Protein AF-F1A4Z7-F1 (afdb_monomer)

pLDDT: mean 92.35, std 9.52, range [38.88, 98.56]

Mean predicted aligned error: 4.26 Å

Sequence (190 aa):
MNTQDFNFKWDINHIIDKTRFSEENEKPIQLSNNDLTASRHERAQGDDYPPVRIFSNNFISLDYLMKNHFAQWSIHIDSTHGFIEVGIIEPSSQSTFFIKGFKNEAQHETAKDIKTFEFGETYTTGDTIKIKLELNPTTSTSQSKTISLYLFKNDKSLGLPFKDIQIDENTKLYPMAGLNDDGDKISIVR

Secondary structure (DSSP, 8-state):
---PPPP--EEEEEEE--STTTTSSS-SEEEETTTTEEEE--SSTT--SSPEEEEESSPEEHHHHHHHSEEEEEEEEEE-SS--EEEEEETTTTEEEEEEGGGTEEEEE-SS-EEEEE-S----TT-EEEEEEEEPPPSS--S-EEEEEEEEETTEEEEEEEEEEEE-TT-EEEEEEEE-STT-EEEEE-

Nearest PDB structures (foldseek):
  7cec-assembly1_C  TM=5.691E-01  e=5.827E-02  Homo sapiens
  1zhg-assembly1_B  TM=5.311E-01  e=6.476E-02  Plasmodium falciparum
  1zhg-assembly1_A  TM=5.325E-01  e=1.508E-01  Plasmodium falciparum
  1z6b-assembly4_C  TM=5.374E-01  e=1.862E-01  Plasmodium falciparum
  3az9-assembly2_G  TM=5.203E-01  e=2.070E-01  Plasmodium falciparum

Radius of gyration: 16.08 Å; Cα contacts (8 Å, |Δi|>4): 472; chains: 1; bounding box: 33×35×50 Å

Solvent-accessible surface area (backbone atoms only — not comparable to full-atom values): 10212 Å² total; per-residue (Å²): 129,90,82,72,64,59,84,69,34,57,27,91,89,38,59,51,60,72,27,94,62,58,86,51,92,72,67,53,61,49,72,38,81,89,31,35,27,46,32,26,44,60,89,49,95,84,52,52,48,55,51,40,29,42,25,36,72,46,63,53,38,46,69,54,29,71,75,60,44,42,46,33,44,38,36,33,27,75,29,58,92,35,58,45,30,44,38,37,33,28,75,93,68,47,33,33,45,35,36,32,16,68,69,24,24,33,38,44,36,40,85,87,49,76,48,75,47,85,40,72,58,73,53,53,59,74,42,34,43,32,44,33,43,34,56,53,91,71,97,63,92,62,78,66,44,35,29,32,41,33,39,25,51,71,86,41,76,65,48,58,90,45,68,66,47,78,41,36,89,81,45,49,38,20,54,30,39,26,35,26,42,67,63,16,26,37,30,61,61,131

Organism: Dictyostelium purpureum (NCBI:txid5786)

Structure (mmCIF, N/CA/C/O backbone):
data_AF-F1A4Z7-F1
#
_entry.id   AF-F1A4Z7-F1
#
loop_
_atom_site.group_PDB
_atom_site.id
_atom_site.type_symbol
_atom_site.label_atom_id
_atom_site.label_alt_id
_atom_site.label_comp_id
_atom_site.label_asym_id
_atom_site.label_entity_id
_atom_site.label_seq_id
_atom_site.pdbx_PDB_ins_code
_atom_site.Cartn_x
_atom_site.Cartn_y
_atom_site.Cartn_z
_atom_site.occupancy
_atom_site.B_iso_or_equiv
_atom_site.auth_seq_id
_atom_site.auth_comp_id
_atom_site.auth_asym_id
_atom_site.auth_atom_id
_atom_site.pdbx_PDB_model_num
ATOM 1 N N . MET A 1 1 ? -12.690 -15.810 17.494 1.00 41.72 1 MET A N 1
ATOM 2 C CA . MET A 1 1 ? -13.223 -14.721 16.648 1.00 41.72 1 MET A CA 1
ATOM 3 C C . MET A 1 1 ? -12.773 -14.999 15.226 1.00 41.72 1 MET A C 1
ATOM 5 O O . MET A 1 1 ? -11.581 -15.194 15.042 1.00 41.72 1 MET A O 1
ATOM 9 N N . ASN A 1 2 ? -13.695 -15.089 14.264 1.00 38.88 2 ASN A N 1
ATOM 10 C CA . ASN A 1 2 ? -13.338 -15.153 12.843 1.00 38.88 2 ASN A CA 1
ATOM 11 C C . ASN A 1 2 ? -12.809 -13.775 12.434 1.00 38.88 2 ASN A C 1
ATOM 13 O O . ASN A 1 2 ? -13.584 -12.828 12.333 1.00 38.88 2 ASN A O 1
ATOM 17 N N . THR A 1 3 ? -11.497 -13.643 12.270 1.00 56.91 3 THR A N 1
ATOM 18 C CA . THR A 1 3 ? -10.868 -12.436 11.729 1.00 56.91 3 THR A CA 1
ATOM 19 C C . THR A 1 3 ? -10.970 -12.504 10.208 1.00 56.91 3 THR A C 1
ATOM 21 O O . THR A 1 3 ? -10.167 -13.179 9.572 1.00 56.91 3 THR A O 1
ATOM 24 N N . GLN A 1 4 ? -12.012 -11.903 9.634 1.00 69.06 4 GLN A N 1
ATOM 25 C CA . GLN A 1 4 ? -12.162 -11.839 8.182 1.00 69.06 4 GLN A CA 1
ATOM 26 C C . GLN A 1 4 ? -11.277 -10.715 7.633 1.00 69.06 4 GLN A C 1
ATOM 28 O O . GLN A 1 4 ? -11.370 -9.576 8.095 1.00 69.06 4 GLN A O 1
ATOM 33 N N . ASP A 1 5 ? -10.433 -11.041 6.657 1.00 87.62 5 ASP A N 1
ATOM 34 C CA . ASP A 1 5 ? -9.618 -10.056 5.950 1.00 87.62 5 ASP A CA 1
ATOM 35 C C . ASP A 1 5 ? -10.509 -9.078 5.164 1.00 87.62 5 ASP A C 1
ATOM 37 O O . ASP A 1 5 ? -11.593 -9.415 4.673 1.00 87.62 5 ASP A O 1
ATOM 41 N N . PHE A 1 6 ? -10.056 -7.828 5.077 1.00 93.94 6 PHE A N 1
ATOM 42 C CA . PHE A 1 6 ? -10.713 -6.777 4.319 1.00 93.94 6 PHE A CA 1
ATOM 43 C C . PHE A 1 6 ? -10.656 -7.119 2.830 1.00 93.94 6 PHE A C 1
ATOM 45 O O . PHE A 1 6 ? -9.585 -7.225 2.234 1.00 93.94 6 PHE A O 1
ATOM 52 N N . ASN A 1 7 ? -11.829 -7.288 2.223 1.00 93.88 7 ASN A N 1
ATOM 53 C CA . ASN A 1 7 ? -11.944 -7.720 0.838 1.00 93.88 7 ASN A CA 1
ATOM 54 C C . ASN A 1 7 ? -11.887 -6.535 -0.130 1.00 93.88 7 ASN A C 1
ATOM 56 O O . ASN A 1 7 ? -12.793 -5.697 -0.170 1.00 93.88 7 ASN A O 1
ATOM 60 N N . PHE A 1 8 ? -10.868 -6.530 -0.984 1.00 96.69 8 PHE A N 1
ATOM 61 C CA . PHE A 1 8 ? -10.729 -5.572 -2.074 1.00 96.69 8 PHE A CA 1
ATOM 62 C C . PHE A 1 8 ? -10.073 -6.205 -3.308 1.00 96.69 8 PHE A C 1
ATOM 64 O O . PHE A 1 8 ? -9.730 -7.394 -3.331 1.00 96.69 8 PHE A O 1
ATOM 71 N N . LYS A 1 9 ? -9.961 -5.386 -4.349 1.00 98.38 9 LYS A N 1
ATOM 72 C CA . LYS A 1 9 ? -9.173 -5.596 -5.560 1.00 98.38 9 LYS A CA 1
ATOM 73 C C . LYS A 1 9 ? -8.357 -4.340 -5.839 1.00 98.38 9 LYS A C 1
ATOM 75 O O . LYS A 1 9 ? -8.742 -3.255 -5.396 1.00 98.38 9 LYS A O 1
ATOM 80 N N . TRP A 1 10 ? -7.275 -4.471 -6.588 1.00 98.50 10 TRP A N 1
ATOM 81 C CA . TRP A 1 10 ? -6.604 -3.313 -7.168 1.00 98.50 10 TRP A CA 1
ATOM 82 C C . TRP A 1 10 ? -7.504 -2.648 -8.214 1.00 98.50 10 TRP A C 1
ATOM 84 O O . TRP A 1 10 ? -8.298 -3.326 -8.866 1.00 98.50 10 TRP A O 1
ATOM 94 N N . ASP A 1 11 ? -7.397 -1.329 -8.368 1.00 98.12 11 ASP A N 1
ATOM 95 C CA . ASP A 1 11 ? -8.161 -0.581 -9.367 1.00 98.12 11 ASP A CA 1
ATOM 96 C C . ASP A 1 11 ? -7.218 0.194 -10.289 1.00 98.12 11 ASP A C 1
ATOM 98 O O . ASP A 1 11 ? -6.448 1.046 -9.852 1.00 98.12 11 ASP A O 1
ATOM 102 N N . ILE A 1 12 ? -7.288 -0.096 -11.589 1.00 96.31 12 ILE A N 1
ATOM 103 C CA . ILE A 1 12 ? -6.452 0.549 -12.609 1.00 96.31 12 ILE A CA 1
ATOM 104 C C . ILE A 1 12 ? -6.767 2.044 -12.768 1.00 96.31 12 ILE A C 1
ATOM 106 O O . ILE A 1 12 ? -5.955 2.810 -13.284 1.00 96.31 12 ILE A O 1
ATOM 110 N N . ASN A 1 13 ? -7.941 2.479 -12.309 1.00 95.81 13 ASN A N 1
ATOM 111 C CA . ASN A 1 13 ? -8.327 3.887 -12.291 1.00 95.81 13 ASN A CA 1
ATOM 112 C C . ASN A 1 13 ? -7.807 4.611 -11.041 1.00 95.81 13 ASN A C 1
ATOM 114 O O . ASN A 1 13 ? -7.887 5.835 -10.960 1.00 95.81 13 ASN A O 1
ATOM 118 N N . HIS A 1 14 ? -7.256 3.871 -10.079 1.00 96.81 14 HIS A N 1
ATOM 119 C CA . HIS A 1 14 ? -6.698 4.365 -8.826 1.00 96.81 14 HIS A CA 1
ATOM 120 C C . HIS A 1 14 ? -5.175 4.223 -8.828 1.00 96.81 14 HIS A C 1
ATOM 122 O O . HIS A 1 14 ? -4.582 3.469 -8.054 1.00 96.81 14 HIS A O 1
ATOM 128 N N . ILE A 1 15 ? -4.542 4.975 -9.727 1.00 95.56 15 ILE A N 1
ATOM 129 C CA . ILE A 1 15 ? -3.087 5.035 -9.868 1.00 95.56 15 ILE A CA 1
ATOM 130 C C . ILE A 1 15 ? -2.603 6.447 -9.547 1.00 95.56 15 ILE A C 1
ATOM 132 O O . ILE A 1 15 ? -3.162 7.435 -10.022 1.00 95.56 15 ILE A O 1
ATOM 136 N N . ILE A 1 16 ? -1.530 6.529 -8.767 1.00 94.50 16 ILE A N 1
ATOM 137 C CA . ILE A 1 16 ? -0.717 7.730 -8.604 1.00 94.50 16 ILE A CA 1
ATOM 138 C C . ILE A 1 16 ? 0.582 7.482 -9.352 1.00 94.50 16 ILE A C 1
ATOM 140 O O . ILE A 1 16 ? 1.465 6.764 -8.881 1.00 94.50 16 ILE A O 1
ATOM 144 N N . ASP A 1 17 ? 0.675 8.097 -10.522 1.00 93.81 17 ASP A N 1
ATOM 145 C CA . ASP A 1 17 ? 1.874 8.115 -11.338 1.00 93.81 17 ASP A CA 1
ATOM 146 C C . ASP A 1 17 ? 2.477 9.522 -11.281 1.00 93.81 17 ASP A C 1
ATOM 148 O O . ASP A 1 17 ? 1.886 10.487 -11.764 1.00 93.81 17 ASP A O 1
ATOM 152 N N . LYS A 1 18 ? 3.632 9.635 -10.623 1.00 90.12 18 LYS A N 1
ATOM 153 C CA . LYS A 1 18 ? 4.415 10.876 -10.519 1.00 90.12 18 LYS A CA 1
ATOM 154 C C . LYS A 1 18 ? 5.710 10.800 -11.334 1.00 90.12 18 LYS A C 1
ATOM 156 O O . LYS A 1 18 ? 6.577 11.661 -11.180 1.00 90.12 18 LYS A O 1
ATOM 161 N N . THR A 1 19 ? 5.869 9.766 -12.155 1.00 90.94 19 THR A N 1
ATOM 162 C CA . THR A 1 19 ? 7.006 9.644 -13.068 1.00 90.94 19 THR A CA 1
ATOM 163 C C . THR A 1 19 ? 6.927 10.720 -14.148 1.00 90.94 19 THR A C 1
ATOM 165 O O . THR A 1 19 ? 5.874 11.315 -14.421 1.00 90.94 19 THR A O 1
ATOM 168 N N . ARG A 1 20 ? 8.053 10.943 -14.825 1.00 89.75 20 ARG A N 1
ATOM 169 C CA . ARG A 1 20 ? 8.125 11.857 -15.974 1.00 89.75 20 ARG A CA 1
ATOM 170 C C . ARG A 1 20 ? 7.273 11.421 -17.175 1.00 89.75 20 ARG A C 1
ATOM 172 O O . ARG A 1 20 ? 7.082 12.227 -18.075 1.00 89.75 20 ARG A O 1
ATOM 179 N N . PHE A 1 21 ? 6.784 10.180 -17.189 1.00 87.62 21 PHE A N 1
ATOM 180 C CA . PHE A 1 21 ? 6.001 9.594 -18.281 1.00 87.62 21 PHE A CA 1
ATOM 181 C C . PHE A 1 21 ? 4.500 9.504 -17.959 1.00 87.62 21 PHE A C 1
ATOM 183 O O . PHE A 1 21 ? 3.738 8.885 -18.695 1.00 87.62 21 PHE A O 1
ATOM 190 N N . SER A 1 22 ? 4.048 10.140 -16.875 1.00 87.00 22 SER A N 1
ATOM 191 C CA . SER A 1 22 ? 2.657 10.089 -16.393 1.00 87.00 22 SER A CA 1
ATOM 192 C C . SER A 1 22 ? 1.587 10.562 -17.388 1.00 87.00 22 SER A C 1
ATOM 194 O O . SER A 1 22 ? 0.422 10.192 -17.245 1.00 87.00 22 SER A O 1
ATOM 196 N N . GLU A 1 23 ? 1.964 11.338 -18.406 1.00 87.00 23 GLU A N 1
ATOM 197 C CA . GLU A 1 23 ? 1.065 11.810 -19.469 1.00 87.00 23 GLU A CA 1
ATOM 198 C C . GLU A 1 23 ? 0.956 10.841 -20.662 1.00 87.00 23 GLU A C 1
ATOM 200 O O . GLU A 1 23 ? 0.188 11.087 -21.594 1.00 87.00 2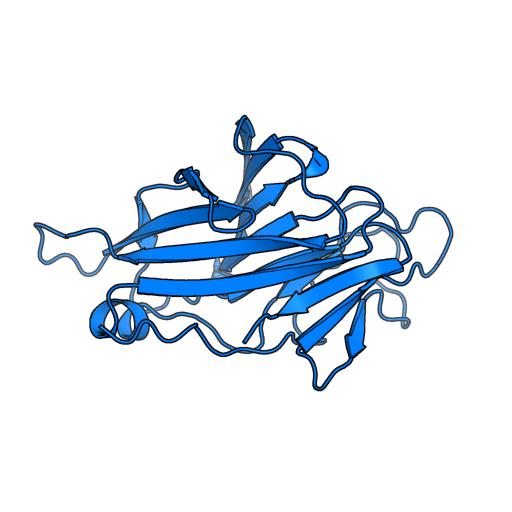3 GLU A O 1
ATOM 205 N N . GLU A 1 24 ? 1.706 9.736 -20.663 1.00 86.38 24 GLU A N 1
ATOM 206 C CA . GLU A 1 24 ? 1.673 8.759 -21.749 1.00 86.38 24 GLU A CA 1
ATOM 207 C C . GLU A 1 24 ? 0.417 7.872 -21.713 1.00 86.38 24 GLU A C 1
ATOM 209 O O . GLU A 1 24 ? -0.185 7.613 -20.670 1.00 86.38 24 GLU A O 1
ATOM 214 N N . ASN A 1 25 ? 0.012 7.380 -22.890 1.00 84.06 25 ASN A N 1
ATOM 215 C CA . ASN A 1 25 ? -1.179 6.533 -23.030 1.00 84.06 25 ASN A CA 1
ATOM 216 C C . ASN A 1 25 ? -0.994 5.138 -22.419 1.00 84.06 25 ASN A C 1
ATOM 218 O O . ASN A 1 25 ? -1.972 4.492 -22.035 1.00 84.06 25 ASN A O 1
ATOM 222 N N . GLU A 1 26 ? 0.245 4.653 -22.382 1.00 86.75 26 GLU A N 1
ATOM 223 C CA . GLU A 1 26 ? 0.568 3.348 -21.830 1.00 86.75 26 GLU A CA 1
ATOM 224 C C . GLU A 1 26 ? 0.469 3.379 -20.304 1.00 86.75 26 GLU A C 1
ATOM 226 O O . GLU A 1 26 ? 0.965 4.289 -19.639 1.00 86.75 26 GLU A O 1
ATOM 231 N N . LYS A 1 27 ? -0.224 2.389 -19.734 1.00 90.56 27 LYS A N 1
ATOM 232 C CA . LYS A 1 27 ? -0.406 2.308 -18.287 1.00 90.56 27 LYS A CA 1
ATOM 233 C C . LYS A 1 27 ? 0.804 1.612 -17.658 1.00 90.56 27 LYS A C 1
ATOM 235 O O . LYS A 1 27 ? 1.080 0.473 -18.020 1.00 90.56 27 LYS A O 1
ATOM 240 N N . PRO A 1 28 ? 1.454 2.227 -16.655 1.00 93.62 28 PRO A N 1
ATOM 241 C CA . PRO A 1 28 ? 2.635 1.659 -15.998 1.00 93.62 28 PRO A CA 1
ATOM 242 C C . PRO A 1 28 ? 2.334 0.434 -15.119 1.00 93.62 28 PRO A C 1
ATOM 244 O O . PRO A 1 28 ? 3.262 -0.213 -14.630 1.00 93.62 28 PRO A O 1
ATOM 247 N N . ILE A 1 29 ? 1.051 0.139 -14.880 1.00 96.88 29 ILE A N 1
ATOM 248 C CA . ILE A 1 29 ? 0.577 -0.995 -14.089 1.00 96.88 29 ILE A CA 1
ATOM 249 C C . ILE A 1 29 ? -0.330 -1.869 -14.950 1.00 96.88 29 ILE A C 1
ATOM 251 O O . ILE A 1 29 ? -1.258 -1.372 -15.588 1.00 96.88 29 ILE A O 1
ATOM 255 N N . GLN A 1 30 ? -0.118 -3.180 -14.894 1.00 97.25 30 GLN A N 1
ATOM 256 C CA . GLN A 1 30 ? -1.028 -4.184 -15.426 1.00 97.25 30 GLN A CA 1
ATOM 257 C C . GLN A 1 30 ? -1.683 -4.957 -14.279 1.00 97.25 30 GLN A C 1
ATOM 259 O O . GLN A 1 30 ? -1.025 -5.349 -13.314 1.00 97.25 30 GLN A O 1
ATOM 264 N N . LEU A 1 31 ? -2.991 -5.197 -14.401 1.00 98.19 31 LEU A N 1
ATOM 265 C CA . LEU A 1 31 ? -3.745 -6.034 -13.473 1.00 98.19 31 LEU A CA 1
ATOM 266 C C . LEU A 1 31 ? -3.964 -7.431 -14.049 1.00 98.19 31 LEU A C 1
ATOM 268 O O . LEU A 1 31 ? -4.208 -7.608 -15.243 1.00 98.19 31 LEU A O 1
ATOM 272 N N . SER A 1 32 ? -3.888 -8.437 -13.186 1.00 98.25 32 SER A N 1
ATOM 273 C CA . SER A 1 32 ? -4.152 -9.833 -13.532 1.00 98.25 32 SER A CA 1
ATOM 274 C C . SER A 1 32 ? -4.811 -10.574 -12.367 1.00 98.25 32 SER A C 1
ATOM 276 O O . SER A 1 32 ? -5.069 -9.995 -11.309 1.00 98.25 32 SER A O 1
ATOM 278 N N . ASN A 1 33 ? -5.133 -11.856 -12.579 1.00 97.25 33 ASN A N 1
ATOM 279 C CA . ASN A 1 33 ? -5.768 -12.714 -11.576 1.00 97.25 33 ASN A CA 1
ATOM 280 C C . ASN A 1 33 ? -7.039 -12.083 -10.975 1.00 97.25 33 ASN A C 1
ATOM 282 O O . ASN A 1 33 ? -7.180 -11.966 -9.760 1.00 97.25 33 ASN A O 1
ATOM 286 N N . ASN A 1 34 ? -7.953 -11.632 -11.842 1.00 97.00 34 ASN A N 1
ATOM 287 C CA . ASN A 1 34 ? -9.183 -10.948 -11.429 1.00 97.00 34 ASN A CA 1
ATOM 288 C C . ASN A 1 34 ? -8.904 -9.715 -10.542 1.00 97.00 34 ASN A C 1
ATOM 290 O O . ASN A 1 34 ? -9.556 -9.522 -9.515 1.00 97.00 34 ASN A O 1
ATOM 294 N N . ASP A 1 35 ? -7.922 -8.906 -10.945 1.00 98.19 35 ASP A N 1
ATOM 295 C CA . ASP A 1 35 ? -7.487 -7.663 -10.290 1.00 98.19 35 ASP A CA 1
ATOM 296 C C . ASP A 1 35 ? -6.905 -7.852 -8.879 1.00 98.19 35 ASP A C 1
ATOM 298 O O . ASP A 1 35 ? -6.868 -6.923 -8.072 1.00 98.19 35 ASP A O 1
ATOM 302 N N . LEU A 1 36 ? -6.458 -9.067 -8.554 1.00 98.25 36 LEU A N 1
ATOM 303 C CA . LEU A 1 36 ? -5.783 -9.362 -7.285 1.00 98.25 36 LEU A CA 1
ATOM 304 C C . LEU A 1 36 ? -4.278 -9.167 -7.363 1.00 98.25 36 LEU A C 1
ATOM 306 O O . LEU A 1 36 ? -3.629 -9.029 -6.330 1.00 98.25 36 LEU A O 1
ATOM 310 N N . THR A 1 37 ? -3.736 -9.132 -8.574 1.00 98.56 37 THR A N 1
ATOM 311 C CA . THR A 1 37 ? -2.306 -9.043 -8.825 1.00 98.56 37 THR A CA 1
ATOM 312 C C . THR A 1 37 ? -2.015 -7.789 -9.636 1.00 98.56 37 THR A C 1
ATOM 314 O O . THR A 1 37 ? -2.627 -7.590 -10.686 1.00 98.56 37 THR A O 1
ATOM 317 N N . ALA A 1 38 ? -1.082 -6.968 -9.158 1.00 98.38 38 ALA A N 1
ATOM 318 C CA . ALA A 1 38 ? -0.582 -5.783 -9.847 1.00 98.38 38 ALA A CA 1
ATOM 319 C C . ALA A 1 38 ? 0.876 -6.008 -10.265 1.00 98.38 38 ALA A C 1
ATOM 321 O O . ALA A 1 38 ? 1.668 -6.565 -9.501 1.00 98.38 38 ALA A O 1
ATOM 322 N N . SER A 1 39 ? 1.222 -5.606 -11.484 1.00 97.69 39 SER A N 1
ATOM 323 C CA . SER A 1 39 ? 2.566 -5.737 -12.055 1.00 97.69 39 SER A CA 1
ATOM 324 C C . SER A 1 39 ? 3.005 -4.422 -12.684 1.00 97.69 39 SER A C 1
ATOM 326 O O . SER A 1 39 ? 2.201 -3.762 -13.343 1.00 97.69 39 SER A O 1
ATOM 328 N N . ARG A 1 40 ? 4.259 -4.038 -12.463 1.00 95.62 40 ARG A N 1
ATOM 329 C CA . ARG A 1 40 ? 4.886 -2.845 -13.033 1.00 95.62 40 ARG A CA 1
ATOM 330 C C . ARG A 1 40 ? 5.476 -3.161 -14.406 1.00 95.62 40 ARG A C 1
ATOM 332 O O . ARG A 1 40 ? 6.144 -4.180 -14.560 1.00 95.62 40 ARG A O 1
ATOM 339 N N . HIS A 1 41 ? 5.230 -2.271 -15.366 1.00 93.00 41 HIS A N 1
ATOM 340 C CA . HIS A 1 41 ? 5.779 -2.337 -16.723 1.00 93.00 41 HIS A CA 1
ATOM 341 C C . HIS A 1 41 ? 6.383 -0.998 -17.140 1.00 93.00 41 HIS A C 1
ATOM 343 O O . HIS A 1 41 ? 5.647 -0.024 -17.325 1.00 93.00 41 HIS A O 1
ATOM 349 N N . GLU A 1 42 ? 7.705 -0.918 -17.251 1.00 89.50 42 GLU A N 1
ATOM 350 C CA . GLU A 1 42 ? 8.367 0.311 -17.699 1.00 89.50 42 GLU A CA 1
ATOM 351 C C . GLU A 1 42 ? 7.952 0.677 -19.126 1.00 89.50 42 GLU A C 1
ATOM 353 O O . GLU A 1 42 ? 7.991 -0.151 -20.035 1.00 89.50 42 GLU A O 1
ATOM 358 N N . ARG A 1 43 ? 7.595 1.947 -19.332 1.00 88.31 43 ARG A N 1
ATOM 359 C CA . ARG A 1 43 ? 7.277 2.483 -20.667 1.00 88.31 43 ARG A CA 1
ATOM 360 C C . ARG A 1 43 ? 8.537 2.782 -21.470 1.00 88.31 43 ARG A C 1
ATOM 362 O O . ARG A 1 43 ? 8.590 2.616 -22.686 1.00 88.31 43 ARG A O 1
ATOM 369 N N . ALA A 1 44 ? 9.570 3.240 -20.771 1.00 85.75 44 ALA A N 1
ATOM 370 C CA . ALA A 1 44 ? 10.859 3.594 -21.333 1.00 85.75 44 ALA A CA 1
ATOM 371 C C . ALA A 1 44 ? 11.938 3.548 -20.249 1.00 85.75 44 ALA A C 1
ATOM 373 O O . ALA A 1 44 ? 11.650 3.629 -19.058 1.00 85.75 44 ALA A O 1
ATOM 374 N N . GLN A 1 45 ? 13.202 3.506 -20.673 1.00 82.50 45 GLN A N 1
ATOM 375 C CA . GLN A 1 45 ? 14.338 3.558 -19.757 1.00 82.50 45 GLN A CA 1
ATOM 376 C C . GLN A 1 45 ? 14.253 4.791 -18.838 1.00 82.50 45 GLN A C 1
ATOM 378 O O . GLN A 1 45 ? 14.141 5.925 -19.317 1.00 82.50 45 GLN A O 1
ATOM 383 N N . GLY A 1 46 ? 14.365 4.581 -17.524 1.00 78.81 46 GLY A N 1
ATOM 384 C CA . GLY A 1 46 ? 14.275 5.639 -16.509 1.00 78.81 46 GLY A CA 1
ATOM 385 C C . GLY A 1 46 ? 12.839 6.040 -16.151 1.00 78.81 46 GLY A C 1
ATOM 386 O O . GLY A 1 46 ? 12.595 7.200 -15.815 1.00 78.81 46 GLY A O 1
ATOM 387 N N . ASP A 1 47 ? 11.883 5.125 -16.328 1.00 83.44 47 ASP A N 1
ATOM 388 C CA . ASP A 1 47 ? 10.504 5.188 -15.812 1.00 83.44 47 ASP A CA 1
ATOM 389 C C . ASP A 1 47 ? 10.398 4.543 -14.410 1.00 83.44 47 ASP A C 1
ATOM 391 O O . ASP A 1 47 ? 9.330 4.188 -13.929 1.00 83.44 47 ASP A O 1
ATOM 395 N N . ASP A 1 48 ? 11.528 4.379 -13.738 1.00 77.50 48 ASP A N 1
ATOM 396 C CA . ASP A 1 48 ? 11.703 3.704 -12.457 1.00 77.50 48 ASP A CA 1
ATOM 397 C C . ASP A 1 48 ? 11.648 4.673 -11.268 1.00 77.50 48 ASP A C 1
ATOM 399 O O . ASP A 1 48 ? 11.942 4.280 -10.150 1.00 77.50 48 ASP A O 1
ATOM 403 N N . TYR A 1 49 ? 11.347 5.965 -11.451 1.00 82.56 49 TYR A N 1
ATOM 404 C CA . TYR A 1 49 ? 11.256 6.880 -10.310 1.00 82.56 49 TYR A CA 1
ATOM 405 C C . TYR A 1 49 ? 10.358 8.105 -10.548 1.00 82.56 49 TYR A C 1
ATOM 407 O O . TYR A 1 49 ? 10.429 8.738 -11.609 1.00 82.56 49 TYR A O 1
ATOM 415 N N . PRO A 1 50 ? 9.593 8.543 -9.525 1.00 87.50 50 PRO A N 1
ATOM 416 C CA . PRO A 1 50 ? 9.296 7.838 -8.266 1.00 87.50 50 PRO A CA 1
ATOM 417 C C . PRO A 1 50 ? 8.422 6.583 -8.480 1.00 87.50 50 PRO A C 1
ATOM 419 O O . PRO A 1 50 ? 7.850 6.443 -9.561 1.00 87.50 50 PRO A O 1
ATOM 422 N N . PRO A 1 51 ? 8.256 5.716 -7.457 1.00 91.44 51 PRO A N 1
ATOM 423 C CA . PRO A 1 51 ? 7.400 4.538 -7.564 1.00 91.44 51 PRO A CA 1
ATOM 424 C C . PRO A 1 51 ? 5.982 4.887 -8.018 1.00 91.44 51 PRO A C 1
ATOM 426 O O . PRO A 1 51 ? 5.385 5.868 -7.557 1.00 91.44 51 PRO A O 1
ATOM 429 N N . VAL A 1 52 ? 5.416 4.041 -8.874 1.00 95.50 52 VAL A N 1
ATOM 430 C CA . VAL A 1 52 ? 4.018 4.131 -9.290 1.00 95.50 52 VAL A CA 1
ATOM 431 C C . VAL A 1 52 ? 3.165 3.436 -8.239 1.00 95.50 52 VAL A C 1
ATOM 433 O O . VAL A 1 52 ? 3.353 2.255 -7.938 1.00 95.50 52 VAL A O 1
ATOM 436 N N . ARG A 1 53 ? 2.212 4.166 -7.658 1.00 96.44 53 ARG A N 1
ATOM 437 C CA . ARG A 1 53 ? 1.351 3.635 -6.596 1.00 96.44 53 ARG A CA 1
ATOM 438 C C . ARG A 1 53 ? -0.009 3.259 -7.146 1.00 96.44 53 ARG A C 1
ATOM 440 O O . ARG A 1 53 ? -0.616 4.029 -7.883 1.00 96.44 53 ARG A O 1
ATOM 447 N N . ILE A 1 54 ? -0.509 2.106 -6.732 1.00 98.19 54 ILE A N 1
ATOM 448 C CA . ILE A 1 54 ? -1.867 1.646 -6.996 1.00 98.19 54 ILE A CA 1
ATOM 449 C C . ILE A 1 54 ? -2.604 1.468 -5.675 1.00 98.19 54 ILE A C 1
ATOM 451 O O . ILE A 1 54 ? -2.028 1.028 -4.676 1.00 98.19 54 ILE A O 1
ATOM 455 N N . PHE A 1 55 ? -3.884 1.820 -5.653 1.00 98.19 55 PHE A N 1
ATOM 456 C CA . PHE A 1 55 ? -4.728 1.612 -4.487 1.00 98.19 55 PHE A CA 1
ATOM 457 C C . PHE A 1 55 ? -6.035 0.911 -4.842 1.00 98.19 55 PHE A C 1
ATOM 459 O O . PHE A 1 55 ? -6.435 0.767 -5.996 1.00 98.19 55 PHE A O 1
ATOM 466 N N . SER A 1 56 ? -6.634 0.350 -3.804 1.00 98.25 56 SER A N 1
ATOM 467 C CA . SER A 1 56 ? -7.793 -0.531 -3.895 1.00 98.25 56 SER A CA 1
ATOM 468 C C . SER A 1 56 ? -9.054 0.134 -4.465 1.00 98.25 56 SER A C 1
ATOM 470 O O . SER A 1 56 ? -9.220 1.353 -4.428 1.00 98.25 56 SER A O 1
ATOM 472 N N . ASN A 1 57 ? -9.990 -0.691 -4.939 1.00 98.00 57 ASN A N 1
ATOM 473 C CA . ASN A 1 57 ? -11.323 -0.269 -5.384 1.00 98.00 57 ASN A CA 1
ATOM 474 C C . ASN A 1 57 ? -12.311 0.012 -4.232 1.00 98.00 57 ASN A C 1
ATOM 476 O O . ASN A 1 57 ? -13.352 0.630 -4.444 1.00 98.00 57 ASN A O 1
ATOM 480 N N . ASN A 1 58 ? -12.001 -0.450 -3.018 1.00 96.94 58 ASN A N 1
ATOM 481 C CA . ASN A 1 58 ? -12.848 -0.341 -1.833 1.00 96.94 58 ASN A CA 1
ATOM 482 C C . ASN A 1 58 ? -12.106 0.394 -0.719 1.00 96.94 58 ASN A C 1
ATOM 484 O O . ASN A 1 58 ? -10.937 0.124 -0.470 1.00 96.94 58 ASN A O 1
ATOM 488 N N . PHE A 1 59 ? -12.812 1.245 0.021 1.00 97.25 59 PHE A N 1
ATOM 489 C CA . PHE A 1 59 ? -12.251 1.930 1.182 1.00 97.25 59 PHE A CA 1
ATOM 490 C C . PHE A 1 59 ? -12.685 1.301 2.502 1.00 97.25 59 PHE A C 1
ATOM 492 O O . PHE A 1 59 ? -13.751 0.697 2.628 1.00 97.25 59 PHE A O 1
ATOM 499 N N . ILE A 1 60 ? -11.854 1.523 3.509 1.00 97.44 60 ILE A N 1
ATOM 500 C CA . ILE A 1 60 ? -12.121 1.291 4.917 1.00 97.44 60 ILE A CA 1
ATOM 501 C C . ILE A 1 60 ? -12.691 2.599 5.472 1.00 97.44 60 ILE A C 1
ATOM 503 O O . ILE A 1 60 ? -12.032 3.641 5.436 1.00 97.44 60 ILE A O 1
ATOM 507 N N . SER A 1 61 ? -13.936 2.549 5.945 1.00 95.44 61 SER A N 1
ATOM 508 C CA . SER A 1 61 ? -14.627 3.678 6.575 1.00 95.44 61 SER A CA 1
ATOM 509 C C . SER A 1 61 ? -14.550 3.612 8.097 1.00 95.44 61 SER A C 1
ATOM 511 O O . SER A 1 61 ? -14.296 2.549 8.676 1.00 95.44 61 SER A O 1
ATOM 513 N N . LEU A 1 62 ? -14.856 4.730 8.761 1.00 93.00 62 LEU A N 1
ATOM 514 C CA . LEU A 1 62 ? -15.045 4.736 10.210 1.00 93.00 62 LEU A CA 1
ATOM 515 C C . LEU A 1 62 ? -16.143 3.746 10.642 1.00 93.00 62 LEU A C 1
ATOM 517 O O . LEU A 1 62 ? -15.917 2.967 11.563 1.00 93.00 62 LEU A O 1
ATOM 521 N N . ASP A 1 63 ? -17.281 3.693 9.943 1.00 92.88 63 ASP A N 1
ATOM 522 C CA . ASP A 1 63 ? -18.365 2.740 10.240 1.00 92.88 63 ASP A CA 1
ATOM 523 C C . ASP A 1 63 ? -17.900 1.278 10.197 1.00 92.88 63 ASP A C 1
ATOM 525 O O . ASP A 1 63 ? -18.266 0.470 11.058 1.00 92.88 63 ASP A O 1
ATOM 529 N N . TYR A 1 64 ? -17.054 0.931 9.219 1.00 94.19 64 TYR A N 1
ATOM 530 C CA . TYR A 1 64 ? -16.460 -0.401 9.129 1.00 94.19 64 TYR A CA 1
ATOM 531 C C . TYR A 1 64 ? -15.624 -0.710 10.375 1.00 94.19 64 TYR A C 1
ATOM 533 O O . TYR A 1 64 ? -15.764 -1.785 10.964 1.00 94.19 64 TYR A O 1
ATOM 541 N N . LEU A 1 65 ? -14.771 0.225 10.793 1.00 93.69 65 LEU A N 1
ATOM 542 C CA . LEU A 1 65 ? -13.894 0.054 11.951 1.00 93.69 65 LEU A CA 1
ATOM 543 C C . LEU A 1 65 ? -14.663 0.068 13.273 1.00 93.69 65 LEU A C 1
ATOM 545 O O . LEU A 1 65 ? -14.338 -0.700 14.168 1.00 93.69 65 LEU A O 1
ATOM 549 N N . MET A 1 66 ? -15.727 0.855 13.401 1.00 91.50 66 MET A N 1
ATOM 550 C CA . MET A 1 66 ? -16.595 0.828 14.580 1.00 91.50 66 MET A CA 1
ATOM 551 C C . MET A 1 66 ? -17.275 -0.538 14.741 1.00 91.50 66 MET A C 1
ATOM 553 O O . MET A 1 66 ? -17.341 -1.067 15.851 1.00 91.50 66 MET A O 1
ATOM 557 N N . LYS A 1 67 ? -17.728 -1.143 13.633 1.00 91.81 67 LYS A N 1
ATOM 558 C CA . LYS A 1 67 ? -18.385 -2.458 13.629 1.00 91.81 67 LYS A CA 1
ATOM 559 C C . LYS A 1 67 ? -17.420 -3.623 13.866 1.00 91.81 67 LYS A C 1
ATOM 561 O O . LYS A 1 67 ? -17.785 -4.569 14.558 1.00 91.81 67 LYS A O 1
ATOM 566 N N . ASN A 1 68 ? -16.228 -3.582 13.269 1.00 92.00 68 ASN A N 1
ATOM 567 C CA . ASN A 1 68 ? -15.286 -4.711 13.258 1.00 92.00 68 ASN A CA 1
ATOM 568 C C . ASN A 1 68 ? -14.078 -4.526 14.192 1.00 92.00 68 ASN A C 1
ATOM 570 O O . ASN A 1 68 ? -13.286 -5.449 14.356 1.00 92.00 68 ASN A O 1
ATOM 574 N N . HIS A 1 69 ? -13.918 -3.338 14.779 1.00 91.81 69 HIS A N 1
ATOM 575 C CA . HIS A 1 69 ? -12.773 -2.857 15.574 1.00 91.81 69 HIS A CA 1
ATOM 576 C C . HIS A 1 69 ? -11.448 -2.736 14.814 1.00 91.81 69 HIS A C 1
ATOM 578 O O . HIS A 1 69 ? -10.620 -1.892 15.153 1.00 91.81 69 HIS A O 1
ATOM 584 N N . PHE A 1 70 ? -11.248 -3.523 13.761 1.00 95.56 70 PHE A N 1
ATOM 585 C CA . PHE A 1 70 ? -10.077 -3.448 12.904 1.00 95.56 70 PHE A CA 1
ATOM 586 C C . PHE A 1 70 ? -10.413 -3.820 11.454 1.00 95.56 70 PHE A C 1
ATOM 588 O O . PHE A 1 70 ? -11.440 -4.433 11.159 1.00 95.56 70 PHE A O 1
ATOM 595 N N . ALA A 1 71 ? -9.509 -3.464 10.551 1.00 96.50 71 ALA A N 1
ATOM 596 C CA . ALA A 1 71 ? -9.423 -3.968 9.188 1.00 96.50 71 ALA A CA 1
ATOM 597 C C . ALA A 1 71 ? -8.015 -4.529 8.984 1.00 96.50 71 ALA A C 1
ATOM 599 O O . ALA A 1 71 ? -7.050 -3.927 9.449 1.00 96.50 71 ALA A O 1
ATOM 600 N N . GLN A 1 72 ? -7.872 -5.663 8.304 1.00 96.75 72 GLN A N 1
ATOM 601 C CA . GLN A 1 72 ? -6.556 -6.223 7.997 1.00 96.75 72 GLN A CA 1
ATOM 602 C C . GLN A 1 72 ? -6.530 -6.814 6.594 1.00 96.75 72 GLN A C 1
ATOM 604 O O . GLN A 1 72 ? -7.562 -7.261 6.105 1.00 96.75 72 GLN A O 1
ATOM 609 N N . TRP A 1 73 ? -5.369 -6.818 5.956 1.00 97.44 73 TRP A N 1
ATOM 610 C CA . TRP A 1 73 ? -5.152 -7.468 4.667 1.00 97.44 73 TRP A CA 1
ATOM 611 C C . TRP A 1 73 ? -3.689 -7.865 4.527 1.00 97.44 73 TRP A C 1
ATOM 613 O O . TRP A 1 73 ? -2.820 -7.319 5.213 1.00 97.44 73 TRP A O 1
ATOM 623 N N . SER A 1 74 ? -3.422 -8.798 3.619 1.00 97.44 74 SER A N 1
ATOM 624 C CA . SER A 1 74 ? -2.071 -9.271 3.339 1.00 97.44 74 SER A CA 1
ATOM 625 C C . SER A 1 74 ? -1.752 -9.155 1.851 1.00 97.44 74 SER A C 1
ATOM 627 O O . SER A 1 74 ? -2.599 -9.407 0.994 1.00 97.44 74 SER A O 1
ATOM 629 N N . ILE A 1 75 ? -0.517 -8.767 1.556 1.00 97.62 75 ILE A N 1
ATOM 630 C CA . ILE A 1 75 ? 0.043 -8.646 0.214 1.00 97.62 75 ILE A CA 1
ATOM 631 C C . ILE A 1 75 ? 1.236 -9.595 0.130 1.00 97.62 75 ILE A C 1
ATOM 633 O O . ILE A 1 75 ? 2.133 -9.535 0.968 1.00 97.62 75 ILE A O 1
ATOM 637 N N . HIS A 1 76 ? 1.250 -10.463 -0.870 1.00 98.31 76 HIS A N 1
ATOM 638 C CA . HIS A 1 76 ? 2.392 -11.289 -1.230 1.00 98.31 76 HIS A CA 1
ATOM 639 C C . HIS A 1 76 ? 3.252 -10.567 -2.268 1.00 98.31 76 HIS A C 1
ATOM 641 O O . HIS A 1 76 ? 2.716 -9.980 -3.209 1.00 98.31 76 HIS A O 1
ATOM 647 N N . ILE A 1 77 ? 4.572 -10.613 -2.105 1.00 98.25 77 ILE A N 1
ATOM 648 C CA . ILE A 1 77 ? 5.535 -10.057 -3.057 1.00 98.25 77 ILE A CA 1
ATOM 649 C C . ILE A 1 77 ? 5.951 -11.172 -4.009 1.00 98.25 77 ILE A C 1
ATOM 651 O O . ILE A 1 77 ? 6.833 -11.970 -3.699 1.00 98.25 77 ILE A O 1
ATOM 655 N N . ASP A 1 78 ? 5.299 -11.229 -5.168 1.00 98.19 78 ASP A N 1
ATOM 656 C CA . ASP A 1 78 ? 5.565 -12.255 -6.177 1.00 98.19 78 ASP A CA 1
ATOM 657 C C . ASP A 1 78 ? 6.938 -12.068 -6.837 1.00 98.19 78 ASP A C 1
ATOM 659 O O . ASP A 1 78 ? 7.592 -13.042 -7.200 1.00 98.19 78 ASP A O 1
ATOM 663 N N . SER A 1 79 ? 7.356 -10.815 -7.030 1.00 97.50 79 SER A N 1
ATOM 664 C CA . SER A 1 79 ? 8.646 -10.441 -7.611 1.00 97.50 79 SER A CA 1
ATOM 665 C C . SER A 1 79 ? 8.994 -9.016 -7.202 1.00 97.50 79 SER A C 1
ATOM 667 O O . SER A 1 79 ? 8.127 -8.142 -7.232 1.00 97.50 79 SER A O 1
ATOM 669 N N . THR A 1 80 ? 10.248 -8.762 -6.836 1.00 94.88 80 THR A N 1
ATOM 670 C CA . THR A 1 80 ? 10.735 -7.394 -6.670 1.00 94.88 80 THR A CA 1
ATOM 671 C C . THR A 1 80 ? 12.223 -7.249 -6.966 1.00 94.88 80 THR A C 1
ATOM 673 O O . THR A 1 80 ? 13.015 -8.141 -6.652 1.00 94.88 80 THR A O 1
ATOM 676 N N . HIS A 1 81 ? 12.603 -6.089 -7.495 1.00 90.50 81 HIS A N 1
ATOM 677 C CA . HIS A 1 81 ? 13.990 -5.631 -7.616 1.00 90.50 81 HIS A CA 1
ATOM 678 C C . HIS A 1 81 ? 14.454 -4.775 -6.423 1.00 90.50 81 HIS A C 1
ATOM 680 O O . HIS A 1 81 ? 15.602 -4.338 -6.365 1.00 90.50 81 HIS A O 1
ATOM 686 N N . GLY A 1 82 ? 13.592 -4.614 -5.417 1.00 80.94 82 GLY A N 1
ATOM 687 C CA . GLY A 1 82 ? 13.906 -4.029 -4.119 1.00 80.94 82 GLY A CA 1
ATOM 688 C C . GLY A 1 82 ? 12.867 -3.013 -3.666 1.00 80.94 82 GLY A C 1
ATOM 689 O O . GLY A 1 82 ? 12.623 -2.897 -2.469 1.00 80.94 82 GLY A O 1
ATOM 690 N N . PHE A 1 83 ? 12.206 -2.312 -4.584 1.00 85.81 83 PHE A N 1
ATOM 691 C CA . PHE A 1 83 ? 11.439 -1.102 -4.287 1.00 85.81 83 PHE A CA 1
ATOM 692 C C . PHE A 1 83 ? 9.925 -1.341 -4.164 1.00 85.81 83 PHE A C 1
ATOM 694 O O . PHE A 1 83 ? 9.127 -0.862 -4.965 1.00 85.81 83 PHE A O 1
ATOM 701 N N . ILE A 1 84 ? 9.518 -2.027 -3.091 1.00 94.00 84 ILE A N 1
ATOM 702 C CA . ILE A 1 84 ? 8.100 -2.163 -2.715 1.00 94.00 84 ILE A CA 1
ATOM 703 C C . ILE A 1 84 ? 7.738 -1.211 -1.573 1.00 94.00 84 ILE A C 1
ATOM 705 O O . ILE A 1 84 ? 8.391 -1.185 -0.520 1.00 94.00 84 ILE A O 1
ATOM 709 N N . GLU A 1 85 ? 6.644 -0.474 -1.765 1.00 95.94 85 GLU A N 1
ATOM 710 C CA . GLU A 1 85 ? 5.968 0.301 -0.723 1.00 95.94 85 GLU A CA 1
ATOM 711 C C . GLU A 1 85 ? 4.617 -0.347 -0.392 1.00 95.94 85 GLU A C 1
ATOM 713 O O . GLU A 1 85 ? 3.900 -0.769 -1.297 1.00 95.94 85 GLU A O 1
ATOM 718 N N . VAL A 1 86 ? 4.220 -0.396 0.882 1.00 97.38 86 VAL A N 1
ATOM 719 C CA . VAL A 1 86 ? 2.861 -0.821 1.276 1.00 97.38 86 VAL A CA 1
ATOM 720 C C . VAL A 1 86 ? 2.286 0.097 2.344 1.00 97.38 86 VAL A C 1
ATOM 722 O O . VAL A 1 86 ? 3.007 0.571 3.223 1.00 97.38 86 VAL A O 1
ATOM 725 N N . GLY A 1 87 ? 0.982 0.354 2.296 1.00 97.56 87 GLY A N 1
ATOM 726 C CA . GLY A 1 87 ? 0.355 1.256 3.253 1.00 97.56 87 GLY A CA 1
ATOM 727 C C . GLY A 1 87 ? -1.096 1.579 2.943 1.00 97.56 87 GLY A C 1
ATOM 728 O O . GLY A 1 87 ? -1.846 0.750 2.426 1.00 97.56 87 GLY A O 1
ATOM 729 N N . ILE A 1 88 ? -1.477 2.807 3.284 1.00 98.31 88 ILE A N 1
ATOM 730 C CA . ILE A 1 88 ? -2.806 3.365 3.048 1.00 98.31 88 ILE A CA 1
ATOM 731 C C . ILE A 1 88 ? -2.725 4.770 2.457 1.00 98.31 88 ILE A C 1
ATOM 733 O O . ILE A 1 88 ? -1.747 5.495 2.660 1.00 98.31 88 ILE A O 1
ATOM 737 N N . ILE A 1 89 ? -3.798 5.163 1.779 1.00 98.12 89 ILE A N 1
ATOM 738 C CA . ILE A 1 89 ? -4.023 6.523 1.296 1.00 98.12 89 ILE A CA 1
ATOM 739 C C . ILE A 1 89 ? -5.408 7.031 1.692 1.00 98.12 89 ILE A C 1
ATOM 741 O O . ILE A 1 89 ? -6.386 6.284 1.659 1.00 98.12 89 ILE A O 1
ATOM 745 N N . GLU A 1 90 ? -5.486 8.319 2.012 1.00 97.06 90 GLU A N 1
ATOM 746 C CA . GLU A 1 90 ? -6.710 9.109 2.082 1.00 97.06 90 GLU A CA 1
ATOM 747 C C . GLU A 1 90 ? -6.710 10.141 0.929 1.00 97.06 90 GLU A C 1
ATOM 749 O O . GLU A 1 90 ? -6.109 11.214 1.048 1.00 97.06 90 GLU A O 1
ATOM 754 N N . PRO A 1 91 ? -7.358 9.846 -0.216 1.00 94.44 91 PRO A N 1
ATOM 755 C CA . PRO A 1 91 ? -7.261 10.693 -1.407 1.00 94.44 91 PRO A CA 1
ATOM 756 C C . PRO A 1 91 ? -7.779 12.127 -1.218 1.00 94.44 91 PRO A C 1
ATOM 758 O O . PRO A 1 91 ? -7.239 13.051 -1.820 1.00 94.44 91 PRO A O 1
ATOM 761 N N . SER A 1 92 ? -8.791 12.333 -0.366 1.00 92.69 92 SER A N 1
ATOM 762 C CA . SER A 1 92 ? -9.383 13.650 -0.075 1.00 92.69 92 SER A CA 1
ATOM 763 C C . SER A 1 92 ? -8.384 14.634 0.525 1.00 92.69 92 SER A C 1
ATOM 765 O O . SER A 1 92 ? -8.385 15.809 0.162 1.00 92.69 92 SER A O 1
ATOM 767 N N . SER A 1 93 ? -7.527 14.157 1.426 1.00 92.25 93 SER A N 1
ATOM 768 C CA . SER A 1 93 ? -6.487 14.962 2.071 1.00 92.25 93 SER A CA 1
ATOM 769 C C . SER A 1 93 ? -5.128 14.847 1.371 1.00 92.25 93 SER A C 1
ATOM 771 O O . SER A 1 93 ? -4.187 15.551 1.739 1.00 92.25 93 SER A O 1
ATOM 773 N N . GLN A 1 94 ? -5.025 13.974 0.360 1.00 93.25 94 GLN A N 1
ATOM 774 C CA . GLN A 1 94 ? -3.770 13.549 -0.268 1.00 93.25 94 GLN A CA 1
ATOM 775 C C . GLN A 1 94 ? -2.749 13.043 0.764 1.00 93.25 94 GLN A C 1
ATOM 777 O O . GLN A 1 94 ? -1.543 13.227 0.593 1.00 93.25 94 GLN A O 1
ATOM 782 N N . SER A 1 95 ? -3.234 12.432 1.849 1.00 96.00 95 SER A N 1
ATOM 783 C CA . SER A 1 95 ? -2.380 11.880 2.900 1.00 96.00 95 SER A CA 1
ATOM 784 C C . SER A 1 95 ? -2.107 10.407 2.638 1.00 96.00 95 SER A C 1
ATOM 786 O O . SER A 1 95 ? -3.012 9.634 2.334 1.00 96.00 95 SER A O 1
ATOM 788 N N . THR A 1 96 ? -0.855 9.999 2.780 1.00 97.31 96 THR A N 1
ATOM 789 C CA . THR A 1 96 ? -0.407 8.617 2.616 1.00 97.31 96 THR A CA 1
ATOM 790 C C . THR A 1 96 ? 0.430 8.202 3.815 1.00 97.31 96 THR A C 1
ATOM 792 O O . THR A 1 96 ? 1.259 8.970 4.299 1.00 97.31 96 THR A O 1
ATOM 795 N N . PHE A 1 97 ? 0.220 6.976 4.281 1.00 97.69 97 PHE A N 1
ATOM 796 C CA . PHE A 1 97 ? 0.970 6.369 5.378 1.00 97.69 97 PHE A CA 1
ATOM 797 C C . PHE A 1 97 ? 1.477 5.026 4.889 1.00 97.69 97 PHE A C 1
ATOM 799 O O . PHE A 1 97 ? 0.684 4.101 4.700 1.00 97.69 97 PHE A O 1
ATOM 806 N N . PHE A 1 98 ? 2.774 4.911 4.636 1.00 95.12 98 PHE A N 1
ATOM 807 C CA . PHE A 1 98 ? 3.318 3.711 4.016 1.00 95.12 98 PHE A CA 1
ATOM 808 C C . PHE A 1 98 ? 4.732 3.401 4.483 1.00 95.12 98 PHE A C 1
ATOM 810 O O . PHE A 1 98 ? 5.427 4.238 5.059 1.00 95.12 98 PHE A O 1
ATOM 817 N N . ILE A 1 99 ? 5.129 2.157 4.245 1.00 95.69 99 ILE A N 1
ATOM 818 C CA . ILE A 1 99 ? 6.407 1.584 4.641 1.00 95.69 99 ILE A CA 1
ATOM 819 C C . ILE A 1 99 ? 7.170 1.216 3.383 1.00 95.69 99 ILE A C 1
ATOM 821 O O . ILE A 1 99 ? 6.627 0.570 2.488 1.00 95.69 99 ILE A O 1
ATOM 825 N N . LYS A 1 100 ? 8.426 1.642 3.333 1.00 94.50 100 LYS A N 1
ATOM 826 C CA . LYS A 1 100 ? 9.368 1.410 2.246 1.00 94.50 100 LYS A CA 1
ATOM 827 C C . LYS A 1 100 ? 10.315 0.293 2.650 1.00 94.50 100 LYS A C 1
ATOM 829 O O . LYS A 1 100 ? 11.284 0.540 3.373 1.00 94.50 100 LYS A O 1
ATOM 834 N N . GLY A 1 101 ? 10.062 -0.921 2.161 1.00 89.19 101 GLY A N 1
ATOM 835 C CA . GLY A 1 101 ? 10.894 -2.083 2.483 1.00 89.19 101 GLY A CA 1
ATOM 836 C C . GLY A 1 101 ? 12.368 -1.844 2.150 1.00 89.19 101 GLY A C 1
ATOM 837 O O . GLY A 1 101 ? 13.235 -2.054 2.986 1.00 89.19 101 GLY A O 1
ATOM 838 N N . PHE A 1 102 ? 12.670 -1.295 0.973 1.00 88.00 102 PHE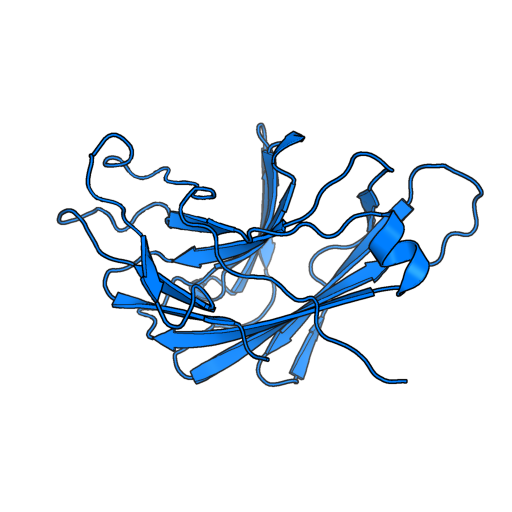 A N 1
ATOM 839 C CA . PHE A 1 102 ? 14.049 -1.030 0.532 1.00 88.00 102 PHE A CA 1
ATOM 840 C C . PHE A 1 102 ? 14.866 -0.092 1.429 1.00 88.00 102 PHE A C 1
ATOM 842 O O . PHE A 1 102 ? 16.094 -0.109 1.374 1.00 88.00 102 PHE A O 1
ATOM 849 N N . LYS A 1 103 ? 14.205 0.760 2.219 1.00 90.69 103 LYS A N 1
ATOM 850 C CA . LYS A 1 103 ? 14.856 1.768 3.067 1.00 90.69 103 LYS A CA 1
ATOM 851 C C . LYS A 1 103 ? 14.754 1.471 4.555 1.00 90.69 103 LYS A C 1
ATOM 853 O O . LYS A 1 103 ? 15.367 2.199 5.328 1.00 90.69 103 LYS A O 1
ATOM 858 N N . ASN A 1 104 ? 13.990 0.450 4.952 1.00 93.94 104 ASN A N 1
ATOM 859 C CA . ASN A 1 104 ? 13.562 0.261 6.340 1.00 93.94 104 ASN A CA 1
ATOM 860 C C . ASN A 1 104 ? 13.026 1.587 6.910 1.00 93.94 104 ASN A C 1
ATOM 862 O O . ASN A 1 104 ? 13.466 2.069 7.954 1.00 93.94 104 ASN A O 1
ATOM 866 N N . GLU A 1 105 ? 12.123 2.223 6.162 1.00 96.19 105 GLU A N 1
ATOM 867 C CA . GLU A 1 105 ? 11.613 3.560 6.453 1.00 96.19 105 GLU A CA 1
ATOM 868 C C . GLU A 1 105 ? 10.086 3.550 6.443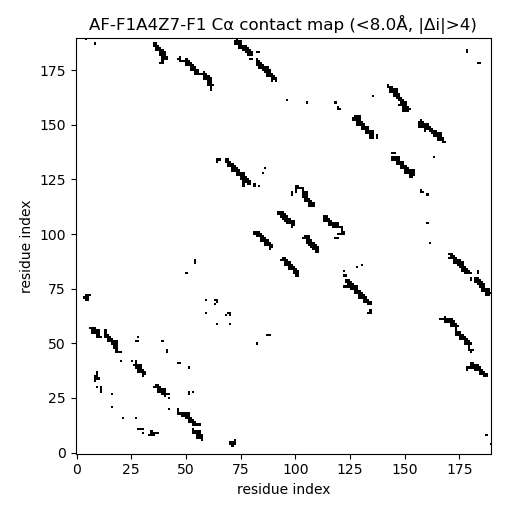 1.00 96.19 105 GLU A C 1
ATOM 870 O O . GLU A 1 105 ? 9.455 3.001 5.539 1.00 96.19 105 GLU A O 1
ATO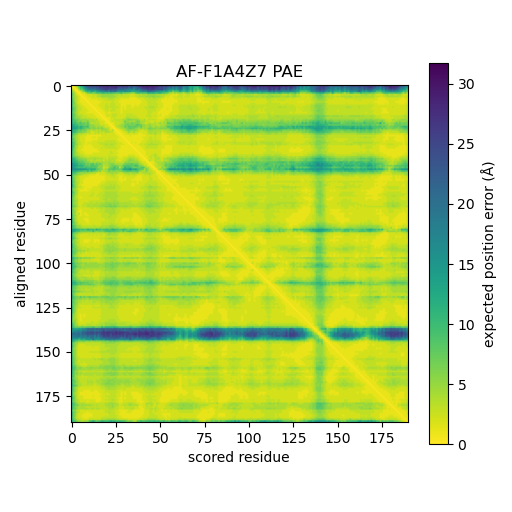M 875 N N . ALA A 1 106 ? 9.484 4.214 7.423 1.00 97.31 106 ALA A N 1
ATOM 876 C CA . ALA A 1 106 ? 8.090 4.618 7.369 1.00 97.31 106 ALA A CA 1
ATOM 877 C C . ALA A 1 106 ? 7.996 6.075 6.908 1.00 97.31 106 ALA A C 1
ATOM 879 O O . ALA A 1 106 ? 8.783 6.925 7.331 1.00 97.31 106 ALA A O 1
ATOM 880 N N . GLN A 1 107 ? 7.016 6.370 6.057 1.00 97.12 107 GLN A N 1
ATOM 881 C CA . GLN A 1 107 ? 6.758 7.706 5.537 1.00 97.12 107 GLN A CA 1
ATOM 882 C C . GLN A 1 107 ? 5.290 8.099 5.724 1.00 97.12 107 GLN A C 1
ATOM 884 O O . GLN A 1 107 ? 4.376 7.364 5.349 1.00 97.12 107 GLN A O 1
ATOM 889 N N . HIS A 1 108 ? 5.084 9.303 6.254 1.00 97.31 108 HIS A N 1
ATOM 890 C CA . HIS A 1 108 ? 3.824 10.030 6.171 1.00 97.31 108 HIS A CA 1
ATOM 891 C C . HIS A 1 108 ? 4.003 11.193 5.191 1.00 97.31 108 HIS A C 1
ATOM 893 O O . HIS A 1 108 ? 4.798 12.102 5.434 1.00 97.31 108 HIS A O 1
ATOM 899 N N . GLU A 1 109 ? 3.283 11.154 4.076 1.00 95.62 109 GLU A N 1
ATOM 900 C CA . GLU A 1 109 ? 3.287 12.202 3.052 1.00 95.62 109 GLU A CA 1
ATOM 901 C C . GLU A 1 109 ? 1.899 12.835 2.974 1.00 95.62 109 GLU A C 1
ATOM 903 O O . GLU A 1 109 ? 0.898 12.130 2.905 1.00 95.62 109 GLU A O 1
ATOM 908 N N . THR A 1 110 ? 1.859 14.163 2.975 1.00 94.25 110 THR A N 1
ATOM 909 C CA . THR A 1 110 ? 0.668 14.994 2.756 1.00 94.25 110 THR A CA 1
ATOM 910 C C . THR A 1 110 ? 0.901 15.886 1.537 1.00 94.25 110 THR A C 1
ATOM 912 O O . THR A 1 110 ? 2.017 15.965 1.026 1.00 94.25 110 THR A O 1
ATOM 915 N N . ALA A 1 111 ? -0.101 16.665 1.122 1.00 88.69 111 ALA A N 1
ATOM 916 C CA . ALA A 1 111 ? 0.063 17.643 0.041 1.00 88.69 111 ALA A CA 1
ATOM 917 C C . ALA A 1 111 ? 1.177 18.695 0.273 1.00 88.69 111 ALA A C 1
ATOM 919 O O . ALA A 1 111 ? 1.583 19.366 -0.673 1.00 88.69 111 ALA A O 1
ATOM 920 N N . LYS A 1 112 ? 1.637 18.898 1.518 1.00 90.25 112 LYS A N 1
ATOM 921 C CA . LYS A 1 112 ? 2.580 19.975 1.881 1.00 90.25 112 LYS A CA 1
ATOM 922 C C . LYS A 1 112 ? 3.885 19.497 2.503 1.00 90.25 112 LYS A C 1
ATOM 924 O O . LYS A 1 112 ? 4.837 20.269 2.539 1.00 90.25 112 LYS A O 1
ATOM 929 N N . ASP A 1 113 ? 3.904 18.290 3.052 1.00 94.19 113 ASP A N 1
ATOM 930 C CA . ASP A 1 113 ? 4.983 17.835 3.923 1.00 94.19 113 ASP A CA 1
ATOM 931 C C . ASP A 1 113 ? 5.220 16.333 3.769 1.00 94.19 113 ASP A C 1
ATOM 933 O O . ASP A 1 113 ? 4.277 15.565 3.557 1.00 94.19 113 ASP A O 1
ATOM 937 N N . ILE A 1 114 ? 6.482 15.935 3.912 1.00 94.94 114 ILE A N 1
ATOM 938 C CA . ILE A 1 114 ? 6.937 14.548 3.899 1.00 94.94 114 ILE A CA 1
ATOM 939 C C . ILE A 1 114 ? 7.749 14.327 5.169 1.00 94.94 114 ILE A C 1
ATOM 941 O O . ILE A 1 114 ? 8.806 14.927 5.361 1.00 94.94 114 ILE A O 1
ATOM 945 N N . LYS A 1 115 ? 7.273 13.421 6.023 1.00 95.88 115 LYS A N 1
ATOM 946 C CA . LYS A 1 115 ? 7.972 12.997 7.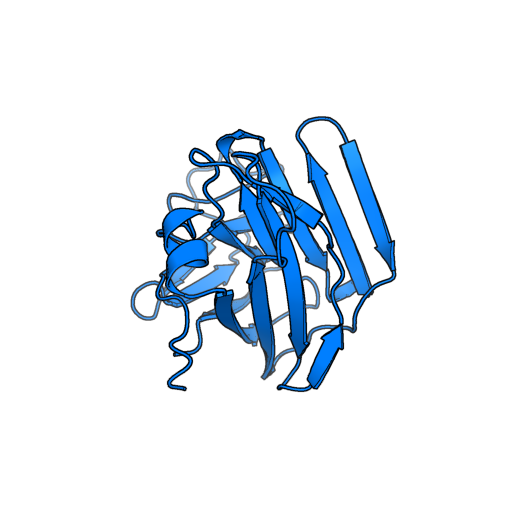236 1.00 95.88 115 LYS A CA 1
ATOM 947 C C . LYS A 1 115 ? 8.382 11.546 7.104 1.00 95.88 115 LYS A C 1
ATOM 949 O O . LYS A 1 115 ? 7.537 10.697 6.822 1.00 95.88 115 LYS A O 1
ATOM 954 N N . THR A 1 116 ? 9.651 11.269 7.363 1.00 96.62 116 THR A N 1
ATOM 955 C CA . THR A 1 116 ? 10.198 9.914 7.348 1.00 96.62 116 THR A CA 1
ATOM 956 C C . THR A 1 116 ? 10.879 9.575 8.667 1.00 96.62 116 THR A C 1
ATOM 958 O O . THR A 1 116 ? 11.324 10.462 9.399 1.00 96.62 116 THR A O 1
ATOM 961 N N . PHE A 1 117 ? 10.917 8.289 8.999 1.00 96.44 117 PHE A N 1
ATOM 962 C CA . PHE A 1 117 ? 11.628 7.760 10.160 1.00 96.44 117 PHE A CA 1
ATOM 963 C C . PHE A 1 117 ? 11.991 6.290 9.940 1.00 96.44 117 PHE A C 1
ATOM 965 O O . PHE A 1 117 ? 11.321 5.580 9.189 1.00 96.44 117 PHE A O 1
ATOM 972 N N . GLU A 1 118 ? 13.057 5.838 10.598 1.00 97.19 118 GLU A N 1
ATOM 973 C CA . GLU A 1 118 ? 13.513 4.448 10.533 1.00 97.19 118 GLU A CA 1
ATOM 974 C C . GLU A 1 118 ? 12.457 3.507 11.128 1.00 97.19 118 GLU A C 1
ATOM 976 O O . GLU A 1 118 ? 11.976 3.711 12.247 1.00 97.19 118 GLU A O 1
ATOM 981 N N . PHE A 1 119 ? 12.069 2.489 10.362 1.00 97.00 119 PHE A N 1
ATOM 982 C CA . PHE A 1 119 ? 11.104 1.483 10.774 1.00 97.00 119 PHE A CA 1
ATOM 983 C C . PHE A 1 119 ? 11.135 0.237 9.877 1.00 97.00 119 PHE A C 1
ATOM 985 O O . PHE A 1 119 ? 11.139 0.327 8.652 1.00 97.00 119 PHE A O 1
ATOM 992 N N . GLY A 1 120 ? 10.976 -0.938 10.485 1.00 93.62 120 GLY A N 1
ATOM 993 C CA . GLY A 1 120 ? 10.712 -2.178 9.759 1.00 93.62 120 GLY A CA 1
ATOM 994 C C . GLY A 1 120 ? 11.971 -2.869 9.237 1.00 93.62 120 GLY A C 1
ATOM 995 O O . GLY A 1 120 ? 13.060 -2.712 9.779 1.00 93.62 120 GLY A O 1
ATOM 996 N N . GLU A 1 121 ? 11.786 -3.703 8.219 1.00 94.25 121 GLU A N 1
ATOM 997 C CA . GLU A 1 121 ? 12.813 -4.572 7.640 1.00 94.25 121 GLU A CA 1
ATOM 998 C C . GLU A 1 121 ? 12.641 -4.616 6.113 1.00 94.25 121 GLU A C 1
ATOM 1000 O O . GLU A 1 121 ? 11.571 -4.285 5.591 1.00 94.25 121 GLU A O 1
ATOM 1005 N N . THR A 1 122 ? 13.667 -5.089 5.403 1.00 95.00 122 THR A N 1
ATOM 1006 C CA . THR A 1 122 ? 13.661 -5.160 3.939 1.00 95.00 122 THR A CA 1
ATOM 1007 C C . THR A 1 122 ? 12.645 -6.162 3.414 1.00 95.00 122 THR A C 1
ATOM 1009 O O . THR A 1 122 ? 12.453 -7.230 3.999 1.00 95.00 122 THR A O 1
ATOM 1012 N N . TYR A 1 123 ? 12.000 -5.824 2.300 1.00 94.12 123 TYR A N 1
ATOM 1013 C CA . TYR A 1 123 ? 11.044 -6.684 1.609 1.00 94.12 123 TYR A CA 1
ATOM 1014 C C . TYR A 1 123 ? 11.694 -7.343 0.401 1.00 94.12 123 TYR A C 1
ATOM 1016 O O . TYR A 1 123 ? 12.423 -6.696 -0.346 1.00 94.12 123 TYR A O 1
ATOM 1024 N N . THR A 1 124 ? 11.431 -8.630 0.219 1.00 96.19 124 THR A N 1
ATOM 1025 C CA . THR A 1 124 ? 12.024 -9.451 -0.836 1.00 96.19 124 THR A CA 1
ATOM 1026 C C . THR A 1 124 ? 10.974 -10.358 -1.468 1.00 96.19 124 THR A C 1
ATOM 1028 O O . THR A 1 124 ? 9.895 -10.565 -0.911 1.00 96.19 124 THR A O 1
ATOM 1031 N N . THR A 1 125 ? 11.289 -10.908 -2.639 1.00 97.62 125 THR A N 1
ATOM 1032 C CA . THR A 1 125 ? 10.445 -11.901 -3.309 1.00 97.62 125 THR A CA 1
ATOM 1033 C C . THR A 1 125 ? 10.107 -13.066 -2.376 1.00 97.62 125 THR A C 1
ATOM 1035 O O . THR A 1 125 ? 10.991 -13.654 -1.755 1.00 97.62 125 THR A O 1
ATOM 1038 N N . GLY A 1 126 ? 8.823 -13.413 -2.302 1.00 97.88 126 GLY A N 1
ATOM 1039 C CA . GLY A 1 126 ? 8.280 -14.458 -1.437 1.00 97.88 126 GLY A CA 1
ATOM 1040 C C . GLY A 1 126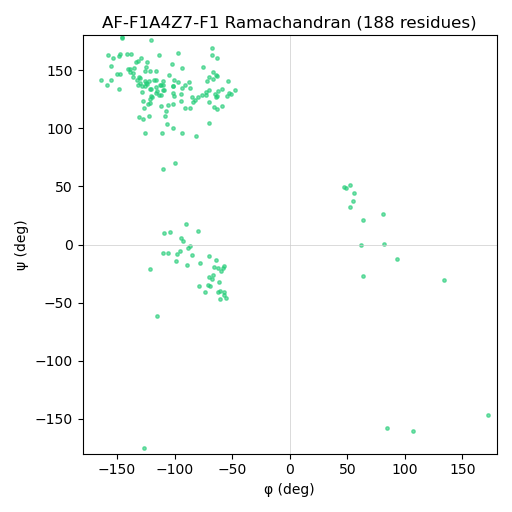 ? 7.782 -13.959 -0.078 1.00 97.88 126 GLY A C 1
ATOM 1041 O O . GLY A 1 126 ? 7.070 -14.694 0.610 1.00 97.88 126 GLY A O 1
ATOM 1042 N N . ASP A 1 127 ? 8.098 -12.721 0.313 1.00 97.94 127 ASP A N 1
ATOM 1043 C CA . ASP A 1 127 ? 7.591 -12.154 1.559 1.00 97.94 127 ASP A CA 1
ATOM 1044 C C . ASP A 1 127 ? 6.085 -11.873 1.482 1.00 97.94 127 ASP A C 1
ATOM 1046 O O . ASP A 1 127 ? 5.543 -11.449 0.461 1.00 97.94 127 ASP A O 1
ATOM 1050 N N . THR A 1 128 ? 5.404 -12.075 2.607 1.00 98.06 128 THR A N 1
ATOM 1051 C CA . THR A 1 128 ? 4.011 -11.671 2.807 1.00 98.06 128 THR A CA 1
ATOM 1052 C C . THR A 1 128 ? 3.956 -10.548 3.826 1.00 98.06 128 THR A C 1
ATOM 1054 O O . THR A 1 128 ? 4.349 -10.722 4.982 1.00 98.06 128 THR A O 1
ATOM 1057 N N . ILE A 1 129 ? 3.448 -9.394 3.407 1.00 97.69 129 ILE A N 1
ATOM 1058 C CA . ILE A 1 129 ? 3.305 -8.211 4.244 1.00 97.69 129 ILE A CA 1
ATOM 1059 C C . ILE A 1 129 ? 1.840 -8.036 4.611 1.00 97.69 129 ILE A C 1
ATOM 1061 O O . ILE A 1 129 ? 0.982 -7.878 3.746 1.00 97.69 129 ILE A O 1
ATOM 1065 N N . LYS A 1 130 ? 1.550 -8.056 5.907 1.00 97.56 130 LYS A N 1
ATOM 1066 C CA . LYS A 1 130 ? 0.205 -7.867 6.444 1.00 97.56 130 LYS A CA 1
ATOM 1067 C C . LYS A 1 130 ? 0.115 -6.521 7.138 1.00 97.56 130 LYS A C 1
ATOM 1069 O O . LYS A 1 130 ? 0.970 -6.171 7.953 1.00 97.56 130 LYS A O 1
ATOM 1074 N N . ILE A 1 131 ? -0.944 -5.787 6.826 1.00 97.44 131 ILE A N 1
ATOM 1075 C CA . ILE A 1 131 ? -1.279 -4.512 7.451 1.00 97.44 131 ILE A CA 1
ATOM 1076 C C . ILE A 1 131 ? -2.564 -4.707 8.243 1.00 97.44 131 ILE A C 1
ATOM 1078 O O . ILE A 1 131 ? -3.508 -5.337 7.766 1.00 97.44 131 ILE A O 1
ATOM 1082 N N . LYS A 1 132 ? -2.607 -4.151 9.453 1.00 97.44 132 LYS A N 1
ATOM 1083 C CA . LYS A 1 132 ? -3.820 -4.072 10.269 1.00 97.44 132 LYS A CA 1
ATOM 1084 C C . LYS A 1 132 ? -4.037 -2.632 10.716 1.00 97.44 132 LYS A C 1
ATOM 1086 O O . LYS A 1 132 ? -3.174 -2.052 11.364 1.00 97.44 132 LYS A O 1
ATOM 1091 N N . LEU A 1 133 ? -5.200 -2.080 10.402 1.00 97.38 133 LEU A N 1
ATOM 1092 C CA . LEU A 1 133 ? -5.699 -0.835 10.975 1.00 97.38 133 LEU A CA 1
ATOM 1093 C C . LEU A 1 133 ? -6.597 -1.177 12.153 1.00 97.38 133 LEU A C 1
ATOM 1095 O O . LEU A 1 133 ? -7.566 -1.912 11.984 1.00 97.38 133 LEU A O 1
ATOM 1099 N N . GLU A 1 134 ? -6.296 -0.652 13.330 1.00 96.44 134 GLU A N 1
ATOM 1100 C CA . GLU A 1 134 ? -7.085 -0.884 14.538 1.00 96.44 134 GLU A CA 1
ATOM 1101 C C . GLU A 1 134 ? -7.614 0.436 15.083 1.00 96.44 134 GLU A C 1
ATOM 1103 O O . GLU A 1 134 ? -6.872 1.412 15.183 1.00 96.44 134 GLU A O 1
ATOM 1108 N N . LEU A 1 135 ? -8.899 0.459 15.426 1.00 94.69 135 LEU A N 1
ATOM 1109 C CA . LEU A 1 135 ? -9.524 1.587 16.096 1.00 94.69 135 LEU A CA 1
ATOM 1110 C C . LEU A 1 135 ? -9.011 1.678 17.536 1.00 94.69 135 LEU A C 1
ATOM 1112 O O . LEU A 1 135 ? -9.164 0.737 18.317 1.00 94.69 135 LEU A O 1
ATOM 1116 N N . ASN A 1 136 ? -8.434 2.820 17.902 1.00 93.06 136 ASN A N 1
ATOM 1117 C CA . ASN A 1 136 ? -7.923 3.025 19.249 1.00 93.06 136 ASN A CA 1
ATOM 1118 C C . ASN A 1 136 ? -9.095 3.174 20.241 1.00 93.06 136 ASN A C 1
ATOM 1120 O O . ASN A 1 136 ? -10.092 3.837 19.929 1.00 93.06 136 ASN A O 1
ATOM 1124 N N . PRO A 1 137 ? -8.999 2.600 21.457 1.00 84.38 137 PRO A N 1
ATOM 1125 C CA . PRO A 1 137 ? -10.020 2.770 22.483 1.00 84.38 137 PRO A CA 1
ATOM 1126 C C . PRO A 1 137 ? -10.194 4.252 22.827 1.00 84.38 137 PRO A C 1
ATOM 1128 O O . PRO A 1 137 ? -9.264 4.902 23.302 1.00 84.38 137 PRO A O 1
ATOM 1131 N N . THR A 1 138 ? -11.389 4.802 22.614 1.00 71.00 138 THR A N 1
ATOM 1132 C CA . THR A 1 138 ? -11.663 6.199 22.969 1.00 71.00 138 THR A CA 1
ATOM 1133 C C . THR A 1 138 ? -12.285 6.305 24.350 1.00 71.00 138 THR A C 1
ATOM 1135 O O . THR A 1 138 ? -13.311 5.683 24.613 1.00 71.00 138 THR A O 1
ATOM 1138 N N . THR A 1 139 ? -11.733 7.172 25.194 1.00 58.75 139 THR A N 1
ATOM 1139 C CA . THR A 1 139 ? -12.337 7.577 26.475 1.00 58.75 139 THR A CA 1
ATOM 1140 C C . THR A 1 139 ? -13.317 8.752 26.337 1.00 58.75 139 THR A C 1
ATOM 1142 O O . THR A 1 139 ? -13.918 9.158 27.327 1.00 58.75 139 THR A O 1
ATOM 1145 N N . SER A 1 140 ? -13.498 9.298 25.126 1.00 55.66 140 SER A N 1
ATOM 1146 C CA . SER A 1 140 ? -14.281 10.512 24.852 1.00 55.66 140 SER A CA 1
ATOM 1147 C C . SER A 1 140 ? -15.364 10.295 23.786 1.00 55.66 140 SER A C 1
AT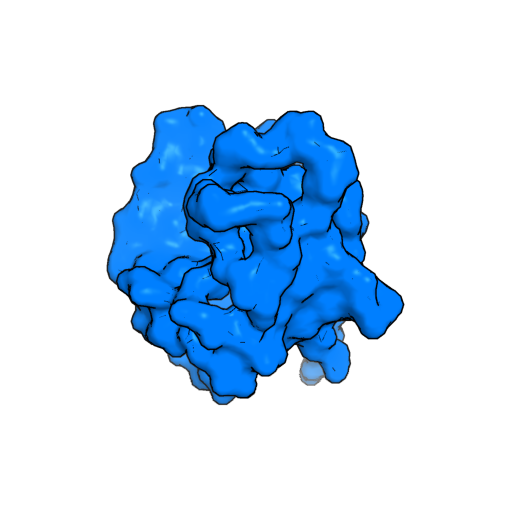OM 1149 O O . SER A 1 140 ? -15.202 9.502 22.854 1.00 55.66 140 SER A O 1
ATOM 1151 N N . THR A 1 141 ? -16.464 11.040 23.913 1.00 58.28 141 THR A N 1
ATOM 1152 C CA . THR A 1 141 ? -17.622 11.083 23.003 1.00 58.28 141 THR A CA 1
ATOM 1153 C C . THR A 1 141 ? -17.395 11.941 21.748 1.00 58.28 141 THR A C 1
ATOM 1155 O O . THR A 1 141 ? -18.351 12.221 21.028 1.00 58.28 141 THR A O 1
ATOM 1158 N N . SER A 1 142 ? -16.159 12.366 21.456 1.00 60.56 142 SER A N 1
ATOM 1159 C CA . SER A 1 142 ? -15.858 13.139 20.244 1.00 60.56 142 SER A CA 1
ATOM 1160 C C . SER A 1 142 ? -16.137 12.344 18.963 1.00 60.56 142 SER A C 1
ATOM 1162 O O . SER A 1 142 ? -15.904 11.133 18.908 1.00 60.56 142 SER A O 1
ATOM 1164 N N . GLN A 1 143 ? -16.594 13.057 17.927 1.00 66.25 143 GLN A N 1
ATOM 1165 C CA . GLN A 1 143 ? -16.806 12.528 16.572 1.00 66.25 143 GLN A CA 1
ATOM 1166 C C . GLN A 1 143 ? -15.495 12.131 15.875 1.00 66.25 143 GLN A C 1
ATOM 1168 O O . GLN A 1 143 ? -15.507 11.228 15.047 1.00 66.25 143 GLN A O 1
ATOM 1173 N N . SER A 1 144 ? -14.363 12.745 16.247 1.00 75.81 144 SER A N 1
ATOM 1174 C CA . SER A 1 144 ? -13.045 12.292 15.789 1.00 75.81 144 SER A CA 1
ATOM 1175 C C . SER A 1 144 ? -12.625 11.040 16.550 1.00 75.81 144 SER A C 1
ATOM 1177 O O . SER A 1 144 ? -12.660 11.014 17.791 1.00 75.81 144 SER A O 1
ATOM 1179 N N . LYS A 1 145 ? -12.226 10.012 15.803 1.00 90.75 145 LYS A N 1
ATOM 1180 C CA . LYS A 1 145 ? -11.626 8.779 16.309 1.00 90.75 145 LYS A CA 1
ATOM 1181 C C . LYS A 1 145 ? -10.184 8.691 15.838 1.00 90.75 145 LYS A C 1
ATOM 1183 O O . LYS A 1 145 ? -9.771 9.377 14.909 1.00 90.75 145 LYS A O 1
ATOM 1188 N N . THR A 1 146 ? -9.413 7.831 16.486 1.00 94.62 146 THR A N 1
ATOM 1189 C CA . THR A 1 146 ? -8.049 7.557 16.056 1.00 94.62 146 THR A CA 1
ATOM 1190 C C . THR A 1 146 ? -7.849 6.093 15.742 1.00 94.62 146 THR A C 1
ATOM 1192 O O . THR A 1 146 ? -8.484 5.223 16.341 1.00 94.62 146 THR A O 1
ATOM 1195 N N . ILE A 1 147 ? -6.957 5.825 14.795 1.00 96.19 147 ILE A N 1
ATOM 1196 C CA . ILE A 1 147 ? -6.535 4.473 14.444 1.00 96.19 147 ILE A CA 1
ATOM 1197 C C . ILE A 1 147 ? -5.020 4.332 14.558 1.00 96.19 147 ILE A C 1
ATOM 1199 O O . ILE A 1 147 ? -4.270 5.305 14.442 1.00 96.19 147 ILE A O 1
ATOM 1203 N N . SER A 1 148 ? -4.575 3.095 14.735 1.00 97.50 148 SER A N 1
ATOM 1204 C CA . SER A 1 148 ? -3.169 2.707 14.647 1.00 97.50 148 SER A CA 1
ATOM 1205 C C . SER A 1 148 ? -2.961 1.739 13.486 1.00 97.50 148 SER A C 1
ATOM 1207 O O . SER A 1 148 ? -3.798 0.868 13.239 1.00 97.50 148 SER A O 1
ATOM 1209 N N . LEU A 1 149 ? -1.838 1.879 12.782 1.00 97.88 149 LEU A N 1
ATOM 1210 C CA . LEU A 1 149 ? -1.428 0.977 11.707 1.00 97.88 149 LEU A CA 1
ATOM 1211 C C . LEU A 1 149 ? -0.362 0.028 12.246 1.00 97.88 149 LEU A C 1
ATOM 1213 O O . LEU A 1 149 ? 0.695 0.474 12.680 1.00 97.88 149 LEU A O 1
ATOM 1217 N N . TYR A 1 150 ? -0.633 -1.270 12.193 1.00 97.38 150 TYR A N 1
ATOM 1218 C CA . TYR A 1 150 ? 0.284 -2.351 12.541 1.00 97.38 150 TYR A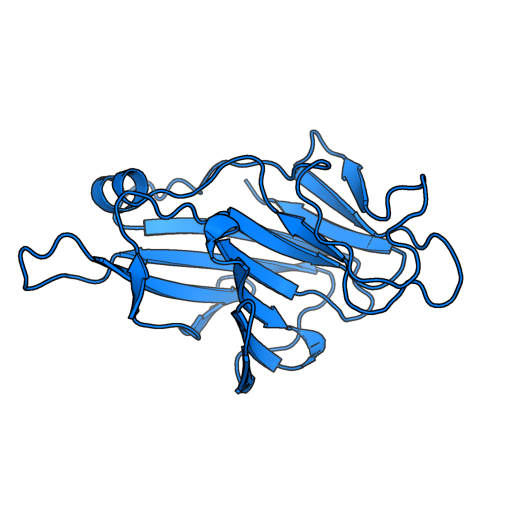 CA 1
ATOM 1219 C C . TYR A 1 150 ? 0.806 -3.021 11.279 1.00 97.38 150 TYR A C 1
ATOM 1221 O O . TYR A 1 150 ? 0.069 -3.183 10.303 1.00 97.38 150 TYR A O 1
ATOM 1229 N N . LEU A 1 151 ? 2.057 -3.466 11.338 1.00 97.44 151 LEU A N 1
ATOM 1230 C CA . LEU A 1 151 ? 2.731 -4.126 10.234 1.00 97.44 151 LEU A CA 1
ATOM 1231 C C . LEU A 1 151 ? 3.289 -5.481 10.669 1.00 97.44 151 LEU A C 1
ATOM 1233 O O . LEU A 1 151 ? 3.914 -5.603 11.725 1.00 97.44 151 LEU A O 1
ATOM 1237 N N . PHE A 1 152 ? 3.108 -6.485 9.819 1.00 97.38 152 PHE A N 1
ATOM 1238 C CA . PHE A 1 152 ? 3.660 -7.820 9.995 1.00 97.38 152 PHE A CA 1
ATOM 1239 C C . PHE A 1 152 ? 4.343 -8.266 8.704 1.00 97.38 152 PHE A C 1
ATOM 1241 O O . PHE A 1 152 ? 3.854 -7.988 7.610 1.00 97.38 152 PHE A O 1
ATOM 1248 N N . LYS A 1 153 ? 5.440 -9.004 8.841 1.00 97.50 153 LYS A N 1
ATOM 1249 C CA . LYS A 1 153 ? 6.146 -9.669 7.747 1.00 97.50 153 LYS A CA 1
ATOM 1250 C C . LYS A 1 153 ? 6.183 -11.162 8.043 1.00 97.50 153 LYS A C 1
ATOM 1252 O O . LYS A 1 153 ? 6.698 -11.550 9.087 1.00 97.50 153 LYS A O 1
ATOM 1257 N N . ASN A 1 154 ? 5.640 -11.991 7.154 1.00 97.19 154 ASN A N 1
ATOM 1258 C CA . ASN A 1 154 ? 5.556 -13.448 7.327 1.00 97.19 154 ASN A CA 1
ATOM 1259 C C . ASN A 1 154 ? 4.992 -13.819 8.715 1.00 97.19 154 ASN A C 1
ATOM 1261 O O . ASN A 1 154 ? 5.597 -14.574 9.471 1.00 97.19 154 ASN A O 1
ATOM 1265 N N . ASP A 1 155 ? 3.878 -13.174 9.083 1.00 95.31 155 ASP A N 1
ATOM 1266 C CA . ASP A 1 155 ? 3.192 -13.268 10.383 1.00 95.31 155 ASP A CA 1
ATOM 1267 C C . ASP A 1 155 ? 3.986 -12.815 11.629 1.00 95.31 155 ASP A C 1
ATOM 1269 O O . ASP A 1 155 ? 3.431 -12.759 12.729 1.00 95.31 155 ASP A O 1
ATOM 1273 N N . LYS A 1 156 ? 5.243 -12.381 11.483 1.00 97.50 156 LYS A N 1
ATOM 1274 C CA . LYS A 1 156 ? 6.017 -11.725 12.545 1.00 97.50 156 LYS A CA 1
ATOM 1275 C C . LYS A 1 156 ? 5.652 -10.243 12.618 1.00 97.50 156 LYS A C 1
ATOM 1277 O O . LYS A 1 156 ? 5.784 -9.516 11.636 1.00 97.50 156 LYS A O 1
ATOM 1282 N N . SER A 1 157 ? 5.237 -9.777 13.795 1.00 97.00 157 SER A N 1
ATOM 1283 C CA . SER A 1 157 ? 4.988 -8.348 14.035 1.00 97.00 157 SER A CA 1
ATOM 1284 C C . SER A 1 157 ? 6.281 -7.538 13.922 1.00 97.00 157 SER A C 1
ATOM 1286 O O . SER A 1 157 ? 7.280 -7.874 14.560 1.00 97.00 157 SER A O 1
ATOM 1288 N N . LEU A 1 158 ? 6.238 -6.460 13.139 1.00 96.81 158 LEU A N 1
ATOM 1289 C CA . LEU A 1 158 ? 7.290 -5.442 13.053 1.00 96.81 158 LEU A CA 1
ATOM 1290 C C . LEU A 1 158 ? 6.979 -4.217 13.930 1.00 96.81 158 LEU A C 1
ATOM 1292 O O . LEU A 1 158 ? 7.827 -3.349 14.109 1.00 96.81 158 LEU A O 1
ATOM 1296 N N . GLY A 1 159 ? 5.774 -4.152 14.506 1.00 96.25 159 GLY A N 1
ATOM 1297 C CA . GLY A 1 159 ? 5.312 -3.052 15.348 1.00 96.25 159 GLY A CA 1
ATOM 1298 C C . GLY A 1 159 ? 4.276 -2.166 14.659 1.00 96.25 159 GLY A C 1
ATOM 1299 O O . GLY A 1 159 ? 3.616 -2.579 13.704 1.00 96.25 159 GLY A O 1
ATOM 1300 N N . LEU A 1 160 ? 4.109 -0.950 15.181 1.00 95.50 160 LEU A N 1
ATOM 1301 C CA . LEU A 1 160 ? 3.124 0.012 14.696 1.00 95.50 160 LEU A CA 1
ATOM 1302 C C . LEU A 1 160 ? 3.783 1.360 14.346 1.00 95.50 160 LEU A C 1
ATOM 1304 O O . LEU A 1 160 ? 4.022 2.174 15.242 1.00 95.50 160 LEU A O 1
ATOM 1308 N N . PRO A 1 161 ? 4.120 1.594 13.066 1.00 95.38 161 PRO A N 1
ATOM 1309 C CA . PRO A 1 161 ? 4.844 2.796 12.651 1.00 95.38 161 PRO A CA 1
ATOM 1310 C C . PRO A 1 161 ? 4.008 4.065 12.814 1.00 95.38 161 PRO A C 1
ATOM 1312 O O . PRO A 1 161 ? 4.551 5.129 13.092 1.00 95.38 161 PRO A O 1
ATOM 1315 N N . PHE A 1 162 ? 2.684 3.958 12.689 1.00 96.88 162 PHE A N 1
ATOM 1316 C CA . PHE A 1 162 ? 1.781 5.098 12.789 1.00 96.88 162 PHE A CA 1
ATOM 1317 C C . PHE A 1 162 ? 0.771 4.881 13.910 1.00 96.88 162 PHE A C 1
ATOM 1319 O O . PHE A 1 162 ? 0.051 3.879 13.941 1.00 96.88 162 PHE A O 1
ATOM 1326 N N . LYS A 1 163 ? 0.730 5.851 14.824 1.00 95.00 163 LYS A N 1
ATOM 1327 C CA . LYS A 1 163 ? -0.200 5.921 15.950 1.00 95.00 163 LYS A CA 1
ATOM 1328 C C . LYS A 1 163 ? -1.088 7.135 15.801 1.00 95.00 163 LYS A C 1
ATOM 1330 O O . LYS A 1 163 ? -0.659 8.162 15.281 1.00 95.00 163 LYS A O 1
ATOM 1335 N N . ASP A 1 164 ? -2.295 6.995 16.322 1.00 93.44 164 ASP A N 1
ATOM 1336 C CA . ASP A 1 164 ? -3.249 8.079 16.489 1.00 93.44 164 ASP A CA 1
ATOM 1337 C C . ASP A 1 164 ? -3.573 8.853 15.200 1.00 93.44 164 ASP A C 1
ATOM 1339 O O . ASP A 1 164 ? -3.773 10.071 15.223 1.00 93.44 164 ASP A O 1
ATOM 1343 N N . ILE A 1 165 ? -3.654 8.138 14.071 1.00 94.56 165 ILE A N 1
ATOM 1344 C CA . ILE A 1 165 ? -4.124 8.703 12.803 1.00 94.56 165 ILE A CA 1
ATOM 1345 C C . ILE A 1 165 ? -5.578 9.127 13.016 1.00 94.56 165 ILE A C 1
ATOM 1347 O O . ILE A 1 165 ? -6.428 8.287 13.312 1.00 94.56 165 ILE A O 1
ATOM 1351 N N . GLN A 1 166 ? -5.845 10.428 12.910 1.00 93.25 166 GLN A N 1
ATOM 1352 C CA . GLN A 1 166 ? -7.187 10.985 13.075 1.00 93.25 166 GLN A CA 1
ATOM 1353 C C . GLN A 1 166 ? -8.062 10.571 11.896 1.00 93.25 166 GLN A C 1
ATOM 1355 O O . GLN A 1 166 ? -7.645 10.694 10.746 1.00 93.25 166 GLN A O 1
ATOM 1360 N N . ILE A 1 167 ? -9.268 10.104 12.197 1.00 93.06 167 ILE A N 1
ATOM 1361 C CA . ILE A 1 167 ? -10.292 9.772 11.213 1.00 93.06 167 ILE A CA 1
ATOM 1362 C C . ILE A 1 167 ? -11.647 10.309 11.677 1.00 93.06 167 ILE A C 1
ATOM 1364 O O . ILE A 1 167 ? -11.953 10.332 12.874 1.00 93.06 167 ILE A O 1
ATOM 1368 N N . ASP A 1 168 ? -12.474 10.696 10.718 1.00 91.56 168 ASP A N 1
ATOM 1369 C CA . ASP A 1 168 ? -13.859 11.095 10.932 1.00 91.56 168 ASP A CA 1
ATOM 1370 C C . ASP A 1 168 ? -14.814 10.293 10.030 1.00 91.56 168 ASP A C 1
ATOM 1372 O O . ASP A 1 168 ? -14.427 9.346 9.342 1.00 91.56 168 ASP A O 1
ATOM 1376 N N . GLU A 1 169 ? -16.095 10.647 10.074 1.00 90.75 169 GLU A N 1
ATOM 1377 C CA . GLU A 1 169 ? -17.166 10.020 9.292 1.00 90.75 169 GLU A CA 1
ATOM 1378 C C . GLU A 1 169 ? -16.999 10.152 7.766 1.00 90.75 169 GLU A C 1
ATOM 1380 O O . GLU A 1 169 ? -17.559 9.354 7.013 1.00 90.75 169 GLU A O 1
ATOM 1385 N N . ASN A 1 170 ? -16.204 11.118 7.300 1.00 92.88 170 ASN A N 1
ATOM 1386 C CA . ASN A 1 170 ? -15.932 11.369 5.887 1.00 92.88 170 ASN A CA 1
ATOM 1387 C C . ASN A 1 170 ? -14.602 10.761 5.420 1.00 92.88 170 ASN A C 1
ATOM 1389 O O . ASN A 1 170 ? -14.383 10.641 4.210 1.00 92.88 170 ASN A O 1
ATOM 1393 N N . THR A 1 171 ? -13.724 10.354 6.342 1.00 95.31 171 THR A N 1
ATOM 1394 C CA . THR A 1 171 ? -12.445 9.725 6.010 1.00 95.31 171 THR A CA 1
ATOM 1395 C C . THR A 1 171 ? -12.649 8.395 5.278 1.00 95.31 171 THR A C 1
ATOM 1397 O O . THR A 1 171 ? -13.338 7.484 5.748 1.00 95.31 171 THR A O 1
ATOM 1400 N N . LYS A 1 172 ? -11.987 8.254 4.124 1.00 97.25 172 LYS A N 1
ATOM 1401 C CA . LYS A 1 172 ? -11.950 7.020 3.326 1.00 97.25 172 LYS A CA 1
ATOM 1402 C C . LYS A 1 172 ? -10.509 6.574 3.136 1.00 97.25 172 LYS A C 1
ATOM 1404 O O . LYS A 1 172 ? -9.760 7.221 2.407 1.00 97.25 172 LYS A O 1
ATOM 1409 N N . LEU A 1 173 ? -10.141 5.462 3.769 1.00 98.12 173 LEU A N 1
ATOM 1410 C CA . LEU A 1 173 ? -8.791 4.908 3.691 1.00 98.12 173 LEU A CA 1
ATOM 1411 C C . LEU A 1 173 ? -8.748 3.754 2.700 1.00 98.12 173 LEU A C 1
ATOM 1413 O O . LEU A 1 173 ? -9.518 2.807 2.821 1.00 98.12 173 LEU A O 1
ATOM 1417 N N . TYR A 1 174 ? -7.826 3.796 1.752 1.00 98.56 174 TYR A N 1
ATOM 1418 C CA . TYR A 1 174 ? -7.660 2.743 0.757 1.00 98.56 174 TYR A CA 1
ATOM 1419 C C . TYR A 1 174 ? -6.336 2.016 0.996 1.00 98.56 174 TYR A C 1
ATOM 1421 O O . TYR A 1 174 ? -5.300 2.684 1.057 1.00 98.56 174 TYR A O 1
ATOM 1429 N N . PRO A 1 175 ? -6.331 0.671 1.089 1.00 98.38 175 PRO A N 1
ATOM 1430 C CA . PRO A 1 175 ? -5.120 -0.119 0.898 1.00 98.38 175 PRO A CA 1
ATOM 1431 C C . PRO A 1 175 ? -4.366 0.307 -0.363 1.00 98.38 175 PRO A C 1
ATOM 1433 O O . PRO A 1 175 ? -4.974 0.468 -1.425 1.00 98.38 175 PRO A O 1
ATOM 1436 N N . MET A 1 176 ? -3.054 0.491 -0.235 1.00 98.25 176 MET A N 1
ATOM 1437 C CA . MET A 1 176 ? -2.176 1.006 -1.284 1.00 98.25 176 MET A CA 1
ATOM 1438 C C . MET A 1 176 ? -0.860 0.228 -1.314 1.00 98.25 176 MET A C 1
ATOM 1440 O O . MET A 1 176 ? -0.356 -0.199 -0.271 1.00 98.25 176 MET A O 1
ATOM 1444 N N . ALA A 1 177 ? -0.279 0.106 -2.504 1.00 97.81 177 ALA A N 1
ATOM 1445 C CA . ALA A 1 177 ? 1.089 -0.346 -2.692 1.00 97.81 177 ALA A CA 1
ATOM 1446 C C . ALA A 1 177 ? 1.807 0.471 -3.776 1.00 97.81 177 ALA A C 1
ATOM 1448 O O . ALA A 1 177 ? 1.170 0.988 -4.692 1.00 97.81 177 ALA A O 1
ATOM 1449 N N . GLY A 1 178 ? 3.125 0.597 -3.650 1.00 96.75 178 GLY A N 1
ATOM 1450 C CA . GLY A 1 178 ? 4.016 1.209 -4.633 1.00 96.75 178 GLY A CA 1
ATOM 1451 C C . GLY A 1 178 ? 4.896 0.153 -5.285 1.00 96.75 178 GLY A C 1
ATOM 1452 O O . GLY A 1 178 ? 5.458 -0.690 -4.584 1.00 96.75 178 GLY A O 1
ATOM 1453 N N . LEU A 1 179 ? 4.987 0.213 -6.610 1.00 95.88 179 LEU A N 1
ATOM 1454 C CA . LEU A 1 179 ? 5.828 -0.634 -7.452 1.00 95.88 179 LEU A CA 1
ATOM 1455 C C . LEU A 1 179 ? 6.731 0.282 -8.275 1.00 95.88 179 LEU A C 1
ATOM 1457 O O . LEU A 1 179 ? 6.263 1.312 -8.772 1.00 95.88 179 LEU A O 1
ATOM 1461 N N . ASN A 1 180 ? 8.002 -0.065 -8.419 1.00 92.56 180 ASN A N 1
ATOM 1462 C CA . ASN A 1 180 ? 8.980 0.858 -8.979 1.00 92.56 180 ASN A CA 1
ATOM 1463 C C . ASN A 1 180 ? 9.535 0.357 -10.305 1.00 92.56 180 ASN A C 1
ATOM 1465 O O . ASN A 1 180 ? 9.311 0.987 -11.339 1.00 92.56 180 ASN A O 1
ATOM 1469 N N . ASP A 1 181 ? 10.184 -0.801 -10.253 1.00 91.00 181 ASP A N 1
ATOM 1470 C CA . ASP A 1 181 ? 11.034 -1.311 -11.319 1.00 91.00 181 ASP A CA 1
ATOM 1471 C C . ASP A 1 181 ? 10.239 -2.233 -12.244 1.00 91.00 181 ASP A C 1
ATOM 1473 O O . ASP A 1 181 ? 9.279 -2.891 -11.817 1.00 91.00 181 ASP A O 1
ATOM 1477 N N . ASP A 1 182 ? 10.642 -2.311 -13.514 1.00 92.50 182 ASP A N 1
ATOM 1478 C CA . ASP A 1 182 ? 10.035 -3.244 -14.465 1.00 92.50 182 ASP A CA 1
ATOM 1479 C C . ASP A 1 182 ? 9.989 -4.672 -13.900 1.00 92.50 182 ASP A C 1
ATOM 1481 O O . ASP A 1 182 ? 10.985 -5.201 -13.406 1.00 92.50 182 ASP A O 1
ATOM 1485 N N . GLY A 1 183 ? 8.820 -5.312 -13.944 1.00 92.88 183 GLY A N 1
ATOM 1486 C CA . GLY A 1 183 ? 8.635 -6.669 -13.427 1.00 92.88 183 GLY A CA 1
ATOM 1487 C C . GLY A 1 183 ? 8.420 -6.787 -11.912 1.00 92.88 183 GLY A C 1
ATOM 1488 O O . GLY A 1 183 ? 8.220 -7.910 -11.431 1.00 92.88 183 GLY A O 1
ATOM 1489 N N . ASP A 1 184 ? 8.397 -5.684 -11.153 1.00 96.31 184 ASP A N 1
ATOM 1490 C CA . ASP A 1 184 ? 7.879 -5.694 -9.779 1.00 96.31 184 ASP A CA 1
ATOM 1491 C C . ASP A 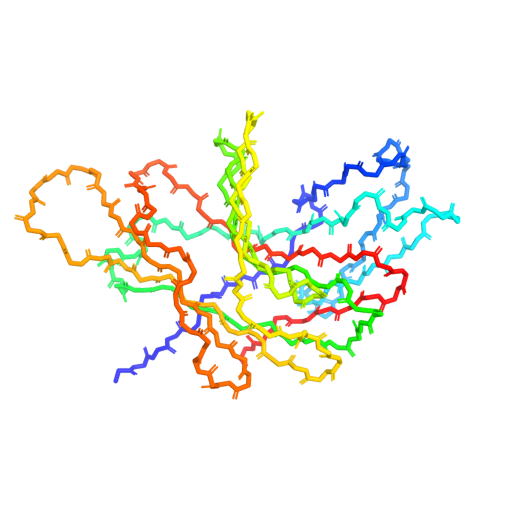1 184 ? 6.416 -6.167 -9.779 1.00 96.31 184 ASP A C 1
ATOM 1493 O O . ASP A 1 184 ? 5.587 -5.722 -10.583 1.00 96.31 184 ASP A O 1
ATOM 1497 N N . LYS A 1 185 ? 6.076 -7.083 -8.869 1.00 97.81 185 LYS A N 1
ATOM 1498 C CA . LYS A 1 185 ? 4.771 -7.745 -8.844 1.00 97.81 185 LYS A CA 1
ATOM 1499 C C . LYS A 1 185 ? 4.330 -8.106 -7.433 1.00 97.81 185 LYS A C 1
ATOM 1501 O O . LYS A 1 185 ? 5.081 -8.703 -6.662 1.00 97.81 185 LYS A O 1
ATOM 1506 N N . ILE A 1 186 ? 3.071 -7.799 -7.137 1.00 98.31 186 ILE A N 1
ATOM 1507 C CA . ILE A 1 186 ? 2.431 -8.093 -5.854 1.00 98.31 186 ILE A CA 1
ATOM 1508 C C . ILE A 1 186 ? 1.026 -8.666 -6.040 1.00 98.31 186 ILE A C 1
ATOM 1510 O O . ILE A 1 186 ? 0.316 -8.312 -6.987 1.00 98.31 186 ILE A O 1
ATOM 1514 N N . SER A 1 187 ? 0.586 -9.473 -5.077 1.00 98.50 187 SER A N 1
ATOM 1515 C CA . SER A 1 187 ? -0.740 -10.093 -5.060 1.00 98.50 187 SER A CA 1
ATOM 1516 C C . SER A 1 187 ? -1.434 -9.943 -3.712 1.00 98.50 187 SER A C 1
ATOM 1518 O O . SER A 1 187 ? -0.812 -10.066 -2.663 1.00 98.50 187 SER A O 1
ATOM 1520 N N . ILE A 1 188 ? -2.746 -9.718 -3.718 1.00 97.81 188 ILE A N 1
ATOM 1521 C CA . ILE A 1 188 ? -3.583 -9.775 -2.511 1.00 97.81 188 ILE A CA 1
ATOM 1522 C C . ILE A 1 188 ? -3.739 -11.245 -2.097 1.00 97.81 188 ILE A C 1
ATOM 1524 O O . ILE A 1 188 ? -4.148 -12.076 -2.910 1.00 97.81 188 ILE A O 1
ATOM 1528 N N . VAL A 1 189 ? -3.457 -11.560 -0.832 1.00 94.19 189 VAL A N 1
ATOM 1529 C CA . VAL A 1 189 ? -3.690 -12.892 -0.248 1.00 94.19 189 VAL A CA 1
ATOM 1530 C C . VAL A 1 189 ? -5.122 -12.962 0.290 1.00 94.19 189 VAL A C 1
ATOM 1532 O O . VAL A 1 189 ? -5.614 -11.987 0.858 1.00 94.19 189 VAL A O 1
ATOM 1535 N N . ARG A 1 190 ? -5.796 -14.098 0.092 1.00 84.69 190 ARG A N 1
ATOM 1536 C CA . ARG A 1 190 ? -7.175 -14.358 0.532 1.00 84.69 190 ARG A CA 1
ATOM 1537 C C . ARG A 1 190 ? -7.273 -15.641 1.340 1.00 84.69 190 ARG A C 1
ATOM 1539 O O . ARG A 1 190 ? -6.463 -16.552 1.061 1.00 84.69 190 ARG A O 1
#

InterPro domains:
  IPR043136 B30.2/SPRY domain superfamily [G3DSA:2.60.120.920] (3-189)

Foldseek 3Di:
DPQDADDWAWDLVAKDQPFPCVPPPDRQWDADPRRQKIFGADPDPRSQPDFMKIWTPAWDFPVNCVVNQKHKWKKAFQAAPFFKKWFKAFVVQRWTWIATQNQCKTWIDTPPDIDIDHFDHHDGHGKMKMKMKGWDDDPDPDQKTFIWIWIDIPNHTRGTPDGGHIHGRPTTMIIMMTGGDHGGMMGIDD